Protein AF-A0A822AW33-F1 (afdb_monomer_lite)

Structure (mmCIF, N/CA/C/O backbone):
data_AF-A0A822AW33-F1
#
_entry.id   AF-A0A822AW33-F1
#
loop_
_atom_site.group_PDB
_atom_site.id
_atom_site.type_symbol
_atom_site.label_atom_id
_atom_site.label_alt_id
_atom_site.label_comp_id
_atom_site.label_asym_id
_atom_site.label_entity_id
_atom_site.label_seq_id
_atom_site.pdbx_PDB_ins_code
_atom_site.Cartn_x
_atom_site.Cartn_y
_atom_site.Cartn_z
_atom_site.occupancy
_atom_site.B_iso_or_equiv
_atom_site.auth_seq_id
_atom_site.auth_comp_id
_atom_site.auth_asym_id
_atom_site.auth_atom_id
_atom_site.pdbx_PDB_model_num
ATOM 1 N N . MET A 1 1 ? -4.552 0.083 16.528 1.00 67.88 1 MET A N 1
ATOM 2 C CA . MET A 1 1 ? -4.084 -0.332 17.876 1.00 67.88 1 MET A CA 1
ATOM 3 C C . MET A 1 1 ? -4.658 0.530 18.997 1.00 67.88 1 MET A C 1
ATOM 5 O O . MET A 1 1 ? -5.328 -0.043 19.843 1.00 67.88 1 MET A O 1
ATOM 9 N N . LYS A 1 2 ? -4.502 1.868 18.978 1.00 82.75 2 LYS A N 1
ATOM 10 C CA . LYS A 1 2 ? -5.083 2.762 20.008 1.00 82.75 2 LYS A CA 1
ATOM 11 C C . LYS A 1 2 ? -6.596 2.559 20.223 1.00 82.75 2 LYS A C 1
ATOM 13 O O . LYS A 1 2 ? -7.053 2.539 21.353 1.00 82.75 2 LYS A O 1
ATOM 18 N N . SER A 1 3 ? -7.350 2.295 19.152 1.00 87.69 3 SER A N 1
ATOM 19 C CA . SER A 1 3 ? -8.800 2.041 19.236 1.00 87.69 3 SER A CA 1
ATOM 20 C C . SER A 1 3 ? -9.182 0.750 19.986 1.00 87.69 3 SER A C 1
ATOM 22 O O . SER A 1 3 ? -10.140 0.767 20.746 1.00 87.69 3 SER A O 1
ATOM 24 N N . ILE A 1 4 ? -8.444 -0.357 19.820 1.00 83.50 4 ILE A N 1
ATOM 25 C CA . ILE A 1 4 ? -8.751 -1.626 20.518 1.00 83.50 4 ILE A CA 1
ATOM 26 C C . ILE A 1 4 ? -8.368 -1.529 21.996 1.00 83.50 4 ILE A C 1
ATOM 28 O O . ILE A 1 4 ? -9.095 -2.033 22.842 1.00 83.50 4 ILE A O 1
ATOM 32 N N . GLN A 1 5 ? -7.251 -0.861 22.299 1.00 84.88 5 GLN A N 1
ATOM 33 C CA . GLN A 1 5 ? -6.824 -0.608 23.676 1.00 84.88 5 GLN A CA 1
ATOM 34 C C . GLN A 1 5 ? -7.881 0.202 24.434 1.00 84.88 5 GLN A C 1
ATOM 36 O O . GLN A 1 5 ? -8.350 -0.247 25.470 1.00 84.88 5 GLN A O 1
ATOM 41 N N . LYS A 1 6 ? -8.348 1.306 23.837 1.00 92.25 6 LYS A N 1
ATOM 42 C CA . LYS A 1 6 ? -9.410 2.133 24.412 1.00 92.25 6 LYS A CA 1
ATOM 43 C C . LYS A 1 6 ? -10.701 1.341 24.657 1.00 92.25 6 LYS A C 1
ATOM 45 O O . LYS A 1 6 ? -11.303 1.460 25.710 1.00 92.25 6 LYS A O 1
ATOM 50 N N . LYS A 1 7 ? -11.106 0.482 23.712 1.00 89.62 7 LYS A N 1
ATOM 51 C CA . LYS A 1 7 ? -12.288 -0.384 23.882 1.00 89.62 7 LYS A CA 1
ATOM 52 C C . LYS A 1 7 ? -12.125 -1.418 25.000 1.00 89.62 7 LYS A C 1
ATOM 54 O O . LYS A 1 7 ? -13.119 -1.785 25.613 1.00 89.62 7 LYS A O 1
ATOM 59 N N . LEU A 1 8 ? -10.910 -1.925 25.220 1.00 86.38 8 LEU A N 1
ATOM 60 C CA . LEU A 1 8 ? -10.622 -2.831 26.334 1.00 86.38 8 LEU A CA 1
ATOM 61 C C . LEU A 1 8 ? -10.723 -2.092 27.668 1.00 86.38 8 LEU A C 1
ATOM 63 O O . LEU A 1 8 ? -11.421 -2.578 28.546 1.00 86.38 8 LEU A O 1
ATOM 67 N N . GLU A 1 9 ? -10.112 -0.912 27.772 1.00 92.00 9 GLU A N 1
ATOM 68 C CA . GLU A 1 9 ? -10.181 -0.055 28.966 1.00 92.00 9 GLU A CA 1
ATOM 69 C C . GLU A 1 9 ? -11.639 0.321 29.292 1.00 92.00 9 GLU A C 1
ATOM 71 O O . GLU A 1 9 ? -12.108 0.088 30.401 1.00 92.00 9 GLU A O 1
ATOM 76 N N . GLU A 1 10 ? -12.416 0.768 28.297 1.00 94.38 10 GLU A N 1
ATOM 77 C CA . GLU A 1 10 ? -13.847 1.076 28.463 1.00 94.38 10 GLU A CA 1
ATOM 78 C C . GLU A 1 10 ? -14.677 -0.144 28.912 1.00 94.38 10 GLU A C 1
ATOM 80 O O . GLU A 1 10 ? -15.671 -0.001 29.628 1.00 94.38 10 GLU A O 1
ATOM 85 N N . LEU A 1 11 ? -14.318 -1.356 28.473 1.00 88.19 11 LEU A N 1
ATOM 86 C CA . LEU A 1 11 ? -14.995 -2.581 28.904 1.00 88.19 11 LEU A CA 1
ATOM 87 C C . LEU A 1 11 ? -14.585 -3.012 30.310 1.00 88.19 11 LEU A C 1
ATOM 89 O O . LEU A 1 11 ? -15.437 -3.525 31.032 1.00 88.19 11 LEU A O 1
ATOM 93 N N . GLU A 1 12 ? -13.327 -2.804 30.694 1.00 88.56 12 GLU A N 1
ATOM 94 C CA . GLU A 1 12 ? -12.842 -3.044 32.055 1.00 88.56 12 GLU A CA 1
ATOM 95 C C . GLU A 1 12 ? -13.550 -2.126 33.049 1.00 88.56 12 GLU A C 1
ATOM 97 O O . GLU A 1 12 ? -14.161 -2.620 33.990 1.00 88.56 12 GLU A O 1
ATOM 102 N N . GLU A 1 13 ? -13.627 -0.824 32.767 1.00 94.81 13 GLU A N 1
ATOM 103 C CA . GLU A 1 13 ? -14.356 0.123 33.620 1.00 94.81 13 GLU A CA 1
ATOM 104 C C . GLU A 1 13 ? -15.842 -0.245 33.771 1.00 94.81 13 GLU A C 1
ATOM 106 O O . GLU A 1 13 ? -16.417 -0.169 34.863 1.00 94.81 13 GLU A O 1
ATOM 111 N N . ARG A 1 14 ? -16.485 -0.680 32.677 1.00 90.19 14 ARG A N 1
ATOM 112 C CA . ARG A 1 14 ? -17.884 -1.138 32.702 1.00 90.19 14 ARG A CA 1
ATOM 113 C C . ARG A 1 14 ? -18.058 -2.424 33.501 1.00 90.19 14 ARG A C 1
ATOM 115 O O . ARG A 1 14 ? -19.059 -2.548 34.207 1.00 90.19 14 ARG A O 1
ATOM 122 N N . LEU A 1 15 ? -17.130 -3.369 33.370 1.00 86.69 15 LEU A N 1
ATOM 123 C CA . LEU A 1 15 ? -17.139 -4.618 34.124 1.00 86.69 15 LEU A CA 1
ATOM 124 C C . LEU A 1 15 ? -16.988 -4.328 35.619 1.00 86.69 15 LEU A C 1
ATOM 126 O O . LEU A 1 15 ? -17.852 -4.735 36.390 1.00 86.69 15 LEU A O 1
ATOM 130 N N . ASP A 1 16 ? -15.994 -3.528 36.003 1.00 91.12 16 ASP A N 1
ATOM 131 C CA . ASP A 1 16 ? -15.730 -3.154 37.396 1.00 91.12 16 ASP A CA 1
ATOM 132 C C . ASP A 1 16 ? -16.916 -2.400 38.013 1.00 91.12 16 ASP A C 1
ATOM 134 O O . ASP A 1 16 ? -17.309 -2.634 39.158 1.00 91.12 16 ASP A O 1
ATOM 138 N N . SER A 1 17 ? -17.551 -1.506 37.246 1.00 95.25 17 SER A N 1
ATOM 139 C CA . SER A 1 17 ? -18.788 -0.848 37.676 1.00 95.25 17 SER A CA 1
ATOM 140 C C . SER A 1 17 ? -19.907 -1.854 37.949 1.00 95.25 17 SER A C 1
ATOM 142 O O . SER A 1 17 ? -20.613 -1.710 38.943 1.00 95.25 17 SER A O 1
ATOM 144 N N . LYS A 1 18 ? -20.084 -2.867 37.092 1.00 89.50 18 LYS A N 1
ATOM 145 C CA . LYS A 1 18 ? -21.149 -3.867 37.253 1.00 89.50 18 LYS A CA 1
ATOM 146 C C . LYS A 1 18 ? -20.856 -4.866 38.365 1.00 89.50 18 LYS A C 1
ATOM 148 O O . LYS A 1 18 ? -21.791 -5.271 39.049 1.00 89.50 18 LYS A O 1
ATOM 153 N N . GLU A 1 19 ? -19.594 -5.225 38.579 1.00 87.44 19 GLU A N 1
ATOM 154 C CA . GLU A 1 19 ? -19.180 -6.061 39.708 1.00 87.44 19 GLU A CA 1
ATOM 155 C C . GLU A 1 19 ? -19.418 -5.344 41.042 1.00 87.44 19 GLU A C 1
ATOM 157 O O . GLU A 1 19 ? -19.975 -5.946 41.960 1.00 87.44 19 GLU A O 1
ATOM 162 N N . ARG A 1 20 ? -19.121 -4.038 41.129 1.00 92.94 20 ARG A N 1
ATOM 163 C CA . ARG A 1 20 ? -19.474 -3.220 42.303 1.00 92.94 20 ARG A CA 1
ATOM 164 C C . ARG A 1 20 ? -20.984 -3.154 42.539 1.00 92.94 20 ARG A C 1
ATOM 166 O O . ARG A 1 20 ? -21.421 -3.380 43.666 1.00 92.94 20 ARG A O 1
ATOM 173 N N . ASP A 1 21 ? -21.775 -2.911 41.490 1.00 88.81 21 ASP A N 1
ATOM 174 C CA . ASP A 1 21 ? -23.245 -2.912 41.579 1.00 88.81 21 ASP A CA 1
ATOM 175 C C . ASP A 1 21 ? -23.773 -4.265 42.093 1.00 88.81 21 ASP A C 1
ATOM 177 O O . ASP A 1 21 ? -24.658 -4.315 42.948 1.00 88.81 21 ASP A O 1
ATOM 181 N N . TYR A 1 22 ? -23.232 -5.372 41.575 1.00 88.69 22 TYR A N 1
ATOM 182 C CA . TYR A 1 22 ? -23.617 -6.725 41.974 1.00 88.69 22 TYR A CA 1
ATOM 183 C C . TYR A 1 22 ? -23.264 -7.014 43.434 1.00 88.69 22 TYR A C 1
ATOM 185 O O . TYR A 1 22 ? -24.115 -7.505 44.171 1.00 88.69 22 TYR A O 1
ATOM 193 N N . LEU A 1 23 ? -22.049 -6.668 43.872 1.00 88.88 23 LEU A N 1
ATOM 194 C CA . LEU A 1 23 ? -21.619 -6.839 45.262 1.00 88.88 23 LEU A CA 1
ATOM 195 C C . LEU A 1 23 ? -22.484 -6.025 46.227 1.00 88.88 23 LEU A C 1
ATOM 197 O O . LEU A 1 23 ? -22.898 -6.548 47.259 1.00 88.88 23 LEU A O 1
ATOM 201 N N . SER A 1 24 ? -22.815 -4.781 45.870 1.00 93.50 24 SER A N 1
ATOM 202 C CA . SER A 1 24 ? -23.705 -3.941 46.675 1.00 93.50 24 SER A CA 1
ATOM 203 C C . SER A 1 24 ? -25.093 -4.572 46.829 1.00 93.50 24 SER A C 1
ATOM 205 O O . SER A 1 24 ? -25.595 -4.665 47.947 1.00 93.50 24 SER A O 1
ATOM 207 N N . LYS A 1 25 ? -25.688 -5.075 45.736 1.00 87.75 25 LYS A N 1
ATOM 208 C CA . LYS A 1 25 ? -26.997 -5.751 45.790 1.00 87.75 25 LYS A CA 1
ATOM 209 C C . LYS A 1 25 ? -26.962 -7.099 46.500 1.00 87.75 25 LYS A C 1
ATOM 211 O O . LYS A 1 25 ? -27.933 -7.476 47.143 1.00 87.75 25 LYS A O 1
ATOM 216 N N . ARG A 1 26 ? -25.858 -7.834 46.387 1.00 88.38 26 ARG A N 1
ATOM 217 C CA . ARG A 1 26 ? -25.658 -9.079 47.126 1.00 88.38 26 ARG A CA 1
ATOM 218 C C . ARG A 1 26 ? -25.615 -8.824 48.627 1.00 88.38 26 ARG A C 1
ATOM 220 O O . ARG A 1 26 ? -26.275 -9.531 49.374 1.00 88.38 26 ARG A O 1
ATOM 227 N N . LEU A 1 27 ? -24.890 -7.793 49.053 1.00 92.00 27 LEU A N 1
ATOM 228 C CA . LEU A 1 27 ? -24.818 -7.430 50.462 1.00 92.00 27 LEU A CA 1
ATOM 229 C C . LEU A 1 27 ? -26.194 -7.020 51.003 1.00 92.00 27 LEU A C 1
ATOM 231 O O . LEU A 1 27 ? -26.575 -7.451 52.085 1.00 92.00 27 LEU A O 1
ATOM 235 N N . THR A 1 28 ? -26.970 -6.230 50.249 1.00 89.19 28 THR A N 1
ATOM 236 C CA . THR A 1 28 ? -28.335 -5.883 50.677 1.00 89.19 28 THR A CA 1
ATOM 237 C C . THR A 1 28 ? -29.247 -7.106 50.732 1.00 89.19 28 THR A C 1
ATOM 239 O O . THR A 1 28 ? -30.022 -7.219 51.676 1.00 89.19 28 THR A O 1
ATOM 242 N N . TYR A 1 29 ? -29.130 -8.042 49.783 1.00 88.56 29 TYR A N 1
ATOM 243 C CA . TYR A 1 29 ? -29.839 -9.325 49.832 1.00 88.56 29 TYR A CA 1
ATOM 244 C C . TYR A 1 29 ? -29.534 -10.101 51.116 1.00 88.56 29 TYR A C 1
ATOM 246 O O . TYR A 1 29 ? -30.461 -10.497 51.815 1.00 88.56 29 TYR A O 1
ATOM 254 N N . GLU A 1 30 ? -28.248 -10.280 51.433 1.00 88.06 30 GLU A N 1
ATOM 255 C CA . GLU A 1 30 ? -27.785 -11.025 52.611 1.00 88.06 30 GLU A CA 1
ATOM 256 C C . GLU A 1 30 ? -28.299 -10.377 53.910 1.00 88.06 30 GLU A C 1
ATOM 258 O O . GLU A 1 30 ? -28.822 -11.072 54.778 1.00 88.06 30 GLU A O 1
ATOM 263 N N . VAL A 1 31 ? -28.268 -9.040 54.008 1.00 91.88 31 VAL A N 1
ATOM 264 C CA . VAL A 1 31 ? -28.826 -8.308 55.161 1.00 91.88 31 VAL A CA 1
ATOM 265 C C . VAL A 1 31 ? -30.340 -8.508 55.289 1.00 91.88 31 VAL A C 1
ATOM 267 O O . VAL A 1 31 ? -30.820 -8.762 56.393 1.00 91.88 31 VAL A O 1
ATOM 270 N N . TYR A 1 32 ? -31.096 -8.412 54.189 1.00 83.94 32 TYR A N 1
ATOM 271 C CA . TYR A 1 32 ? -32.548 -8.625 54.217 1.00 83.94 32 TYR A CA 1
ATOM 272 C C . TYR A 1 32 ? -32.919 -10.068 54.563 1.00 83.94 32 TYR A C 1
ATOM 274 O O . TYR A 1 32 ? -33.882 -10.300 55.293 1.00 83.94 32 TYR A O 1
ATOM 282 N N . GLU A 1 33 ? -32.161 -11.042 54.062 1.00 85.81 33 GLU A N 1
ATOM 283 C CA . GLU A 1 33 ? -32.372 -12.453 54.373 1.00 85.81 33 GLU A CA 1
ATOM 284 C C . GLU A 1 33 ? -32.106 -12.741 55.859 1.00 85.81 33 GLU A C 1
ATOM 286 O O . GLU A 1 33 ? -32.912 -13.408 56.511 1.00 85.81 33 GLU A O 1
ATOM 291 N N . ASP A 1 34 ? -31.025 -12.195 56.419 1.00 90.31 34 ASP A N 1
ATOM 292 C CA . ASP A 1 34 ? -30.698 -12.341 57.838 1.00 90.31 34 ASP A CA 1
ATOM 293 C C . ASP A 1 34 ? -31.714 -11.642 58.749 1.00 90.31 34 ASP A C 1
ATOM 295 O O . ASP A 1 34 ? -32.099 -12.200 59.779 1.00 90.31 34 ASP A O 1
ATOM 299 N N . GLN A 1 35 ? -32.184 -10.445 58.377 1.00 86.25 35 GLN A N 1
ATOM 300 C CA . GLN A 1 35 ? -33.259 -9.750 59.094 1.00 86.25 35 GLN A CA 1
ATOM 301 C C . GLN A 1 35 ? -34.547 -10.575 59.089 1.00 86.25 35 GLN A C 1
ATOM 303 O O . GLN A 1 35 ? -35.132 -10.791 60.147 1.00 86.25 35 GLN A O 1
ATOM 308 N N . LEU A 1 36 ? -34.944 -11.110 57.930 1.00 81.88 36 LEU A N 1
ATOM 309 C CA . LEU A 1 36 ? -36.122 -11.965 57.818 1.00 81.88 36 LEU A CA 1
ATOM 310 C C . LEU A 1 36 ? -35.990 -13.234 58.673 1.00 81.88 36 LEU A C 1
ATOM 312 O O . LEU A 1 36 ? -36.943 -13.611 59.349 1.00 81.88 36 LEU A O 1
ATOM 316 N N . LYS A 1 37 ? -34.817 -13.881 58.681 1.00 89.19 37 LYS A N 1
ATOM 317 C CA . LYS A 1 37 ? -34.557 -15.067 59.515 1.00 89.19 37 LYS A CA 1
ATOM 318 C C . LYS A 1 37 ? -34.634 -14.756 61.008 1.00 89.19 37 LYS A C 1
ATOM 320 O O . LYS A 1 37 ? -35.245 -15.525 61.744 1.00 89.19 37 LYS A O 1
ATOM 325 N N . LYS A 1 38 ? -34.036 -13.644 61.457 1.00 89.12 38 LYS A N 1
ATOM 326 C CA . LYS A 1 38 ? -34.132 -13.191 62.857 1.00 89.12 38 LYS A CA 1
ATOM 327 C C . LYS A 1 38 ? -35.580 -12.937 63.244 1.00 89.12 38 LYS A C 1
ATOM 329 O O . LYS A 1 38 ? -36.026 -13.433 64.270 1.00 89.12 38 LYS A O 1
ATOM 334 N N . MET A 1 39 ? -36.312 -12.259 62.366 1.00 80.56 39 MET A N 1
ATOM 335 C CA . MET A 1 39 ? -37.718 -11.977 62.574 1.00 80.56 39 MET A CA 1
ATOM 336 C C . MET A 1 39 ? -38.561 -13.261 62.694 1.00 80.56 39 MET A C 1
ATOM 338 O O . MET A 1 39 ? -39.345 -13.421 63.623 1.00 80.56 39 MET A O 1
ATOM 342 N N . LEU A 1 40 ? -38.380 -14.219 61.784 1.00 82.75 40 LEU A N 1
ATOM 343 C CA . LEU A 1 40 ? -39.099 -15.495 61.851 1.00 82.75 40 LEU A CA 1
ATOM 344 C C . LEU A 1 40 ? -38.812 -16.255 63.155 1.00 82.75 40 LEU A C 1
ATOM 346 O O . LEU A 1 40 ? -39.731 -16.821 63.738 1.00 82.75 40 LEU A O 1
ATOM 350 N N . LYS A 1 41 ? -37.567 -16.207 63.639 1.00 88.19 41 LYS A N 1
ATOM 351 C CA . LYS A 1 41 ? -37.168 -16.840 64.899 1.00 88.19 41 LYS A CA 1
ATOM 352 C C . LYS A 1 41 ? -37.783 -16.160 66.130 1.00 88.19 41 LYS A C 1
ATOM 354 O O . LYS A 1 41 ? -38.268 -16.844 67.021 1.00 88.19 41 LYS A O 1
ATOM 359 N N . GLU A 1 42 ? -37.825 -14.827 66.160 1.00 84.56 42 GLU A N 1
ATOM 360 C CA . GLU A 1 42 ? -38.461 -14.069 67.250 1.00 84.56 42 GLU A CA 1
ATOM 361 C C . GLU A 1 42 ? -39.960 -14.385 67.388 1.00 84.56 42 GLU A C 1
ATOM 363 O O . GLU A 1 42 ? -40.485 -14.399 68.499 1.00 84.56 42 GLU A O 1
ATOM 368 N N . VAL A 1 43 ? -40.645 -14.680 66.278 1.00 80.38 43 VAL A N 1
ATOM 369 C CA . VAL A 1 43 ? -42.055 -15.108 66.292 1.00 80.38 43 VAL A CA 1
ATOM 370 C C . VAL A 1 43 ? -42.218 -16.517 66.857 1.00 80.38 43 VAL A C 1
ATOM 372 O O . VAL A 1 43 ? -43.160 -16.753 67.612 1.00 80.38 43 VAL A O 1
ATOM 375 N N . GLU A 1 44 ? -41.318 -17.443 66.520 1.00 82.12 44 GLU A N 1
ATOM 376 C CA . GLU A 1 44 ? -41.316 -18.790 67.108 1.00 82.12 44 GLU A CA 1
ATOM 377 C C . GLU A 1 44 ? -41.104 -18.733 68.629 1.00 82.12 44 GLU A C 1
ATOM 379 O O . GLU A 1 44 ? -41.794 -19.438 69.364 1.00 82.12 44 GLU A O 1
ATOM 384 N N . ASP A 1 45 ? -40.227 -17.839 69.100 1.00 80.56 45 ASP A N 1
ATOM 385 C CA . ASP A 1 45 ? -39.889 -17.685 70.520 1.00 80.56 45 ASP A CA 1
ATOM 386 C C . ASP A 1 45 ? -40.979 -16.947 71.343 1.00 80.56 45 ASP A C 1
ATOM 388 O O . ASP A 1 45 ? -41.050 -17.113 72.561 1.00 80.56 45 ASP A O 1
ATOM 392 N N . GLN A 1 46 ? -41.840 -16.127 70.719 1.00 73.00 46 GLN A N 1
ATOM 393 C CA . GLN A 1 46 ? -42.860 -15.302 71.406 1.00 73.00 46 GLN A CA 1
ATOM 394 C C . GLN A 1 46 ? -44.273 -15.911 71.458 1.00 73.00 46 GLN A C 1
ATOM 396 O O . GLN A 1 46 ? -45.189 -15.288 72.003 1.00 73.00 46 GLN A O 1
ATOM 401 N N . ASN A 1 47 ? -44.464 -17.120 70.927 1.00 59.12 47 ASN A N 1
ATOM 402 C CA . ASN A 1 47 ? -45.781 -17.739 70.730 1.00 59.12 47 ASN A CA 1
ATOM 403 C C . ASN A 1 47 ? -46.556 -18.079 72.031 1.00 59.12 47 ASN A C 1
ATOM 405 O O . ASN A 1 47 ? -47.716 -18.477 71.958 1.00 59.12 47 ASN A O 1
ATOM 409 N N . ASP A 1 48 ? -45.957 -17.875 73.212 1.00 62.50 48 ASP A N 1
ATOM 410 C CA . ASP A 1 48 ? -46.560 -18.160 74.527 1.00 62.50 48 ASP A CA 1
ATOM 411 C C . ASP A 1 48 ? -47.221 -16.939 75.215 1.00 62.50 48 ASP A C 1
ATOM 413 O O . ASP A 1 48 ? -47.823 -17.081 76.282 1.00 62.50 48 ASP A O 1
ATOM 417 N N . SER A 1 49 ? -47.149 -15.728 74.639 1.00 60.91 49 SER A N 1
ATOM 418 C CA . SER A 1 49 ? -47.689 -14.499 75.257 1.00 60.91 49 SER A CA 1
ATOM 419 C C . SER A 1 49 ? -48.951 -13.976 74.553 1.00 60.91 49 SER A C 1
ATOM 421 O O . SER A 1 49 ? -48.906 -13.521 73.411 1.00 60.91 49 SER A O 1
ATOM 423 N N . ILE A 1 50 ? -50.088 -14.001 75.261 1.00 58.16 50 ILE A N 1
ATOM 424 C CA . ILE A 1 50 ? -51.442 -13.699 74.747 1.00 58.16 50 ILE A CA 1
ATOM 425 C C . ILE A 1 50 ? -51.654 -12.203 74.401 1.00 58.16 50 ILE A C 1
ATOM 427 O O . ILE A 1 50 ? -52.568 -11.873 73.648 1.00 58.16 50 ILE A O 1
ATOM 431 N N . ASP A 1 51 ? -50.796 -11.289 74.869 1.00 60.06 51 ASP A N 1
ATOM 432 C CA . ASP A 1 51 ? -51.084 -9.840 74.861 1.00 60.06 51 ASP A CA 1
ATOM 433 C C . ASP A 1 51 ? -50.494 -9.039 73.673 1.00 60.06 51 ASP A C 1
ATOM 435 O O . ASP A 1 51 ? -50.570 -7.812 73.635 1.00 60.06 51 ASP A O 1
ATOM 439 N N . ASN A 1 52 ? -49.922 -9.702 72.659 1.00 61.38 52 ASN A N 1
ATOM 440 C CA . ASN A 1 52 ? -49.104 -9.043 71.620 1.00 61.38 52 ASN A CA 1
ATOM 441 C C . ASN A 1 52 ? -49.755 -8.883 70.228 1.00 61.38 52 ASN A C 1
ATOM 443 O O . ASN A 1 52 ? -49.065 -8.708 69.220 1.00 61.38 52 ASN A O 1
ATOM 447 N N . HIS A 1 53 ? -51.085 -8.885 70.138 1.00 68.12 53 HIS A N 1
ATOM 448 C CA . HIS A 1 53 ? -51.801 -8.983 68.856 1.00 68.12 53 HIS A CA 1
ATOM 449 C C . HIS A 1 53 ? -51.506 -7.846 67.845 1.00 68.12 53 HIS A C 1
ATOM 451 O O . HIS A 1 53 ? -51.410 -8.102 66.644 1.00 68.12 53 HIS A O 1
ATOM 457 N N . LEU A 1 54 ? -51.310 -6.605 68.316 1.00 69.38 54 LEU A N 1
ATOM 458 C CA . LEU A 1 54 ? -50.969 -5.439 67.477 1.00 69.38 54 LEU A CA 1
ATOM 459 C C . LEU A 1 54 ? -49.518 -5.460 66.968 1.00 69.38 54 LEU A C 1
ATOM 461 O O . LEU A 1 54 ? -49.236 -4.963 65.876 1.00 69.38 54 LEU A O 1
ATOM 465 N N . SER A 1 55 ? -48.595 -6.029 67.749 1.00 74.62 55 SER A N 1
ATOM 466 C CA . SER A 1 55 ? -47.188 -6.168 67.352 1.00 74.62 55 SER A CA 1
ATOM 467 C C . SER A 1 55 ? -47.045 -7.239 66.267 1.00 74.62 55 SER A C 1
ATOM 469 O O . SER A 1 55 ? -46.377 -7.026 65.255 1.00 74.62 55 SER A O 1
ATOM 471 N N . ILE A 1 56 ? -47.787 -8.341 66.417 1.00 77.06 56 ILE A N 1
ATOM 472 C CA . ILE A 1 56 ? -47.836 -9.449 65.457 1.00 77.06 56 ILE A CA 1
ATOM 473 C C . ILE A 1 56 ? -48.346 -8.982 64.087 1.00 77.06 56 ILE A C 1
ATOM 475 O O . ILE A 1 56 ? -47.801 -9.380 63.060 1.00 77.06 56 ILE A O 1
ATOM 479 N N . GLU A 1 57 ? -49.361 -8.115 64.034 1.00 80.94 57 GLU A N 1
ATOM 480 C CA . GLU A 1 57 ? -49.925 -7.663 62.756 1.00 80.94 57 GLU A CA 1
ATOM 481 C C . GLU A 1 57 ? -48.948 -6.784 61.955 1.00 80.94 57 GLU A C 1
ATOM 483 O O . GLU A 1 57 ? -48.782 -6.985 60.747 1.00 80.94 57 GLU A O 1
ATOM 488 N N . ARG A 1 58 ? -48.235 -5.860 62.620 1.00 81.69 58 ARG A N 1
ATOM 489 C CA . ARG A 1 58 ? -47.164 -5.067 61.984 1.00 81.69 58 ARG A CA 1
ATOM 490 C C . ARG A 1 58 ? -46.045 -5.964 61.471 1.00 81.69 58 ARG A C 1
ATOM 492 O O . ARG A 1 58 ? -45.610 -5.828 60.330 1.00 81.69 58 ARG A O 1
ATOM 499 N N . PHE A 1 59 ? -45.658 -6.944 62.275 1.00 78.44 59 PHE A N 1
ATOM 500 C CA . PHE A 1 59 ? -44.630 -7.905 61.914 1.00 78.44 59 PHE A CA 1
ATOM 501 C C . PHE A 1 59 ? -45.001 -8.738 60.683 1.00 78.44 59 PHE A C 1
ATOM 503 O O . PHE A 1 59 ? -44.208 -8.914 59.759 1.00 78.44 59 PHE A O 1
ATOM 510 N N . GLN A 1 60 ? -46.250 -9.203 60.614 1.00 84.50 60 GLN A N 1
ATOM 511 C CA . GLN A 1 60 ? -46.761 -9.919 59.448 1.00 84.50 60 GLN A CA 1
ATOM 512 C C . GLN A 1 60 ? -46.742 -9.054 58.183 1.00 84.50 60 GLN A C 1
ATOM 514 O O . GLN A 1 60 ? -46.539 -9.585 57.087 1.00 84.50 60 GLN A O 1
ATOM 519 N N . GLN A 1 61 ? -46.950 -7.739 58.300 1.00 89.94 61 GLN A N 1
ATOM 520 C CA . GLN A 1 61 ? -46.835 -6.818 57.167 1.00 89.94 61 GLN A CA 1
ATOM 521 C C . GLN A 1 61 ? -45.382 -6.678 56.697 1.00 89.94 61 GLN A C 1
ATOM 523 O O . GLN A 1 61 ? -45.139 -6.778 55.494 1.00 89.94 61 GLN A O 1
ATOM 528 N N . GLU A 1 62 ? -44.422 -6.545 57.615 1.00 83.81 62 GLU A N 1
ATOM 529 C CA . GLU A 1 62 ? -42.990 -6.472 57.290 1.00 83.81 62 GLU A CA 1
ATOM 530 C C . GLU A 1 62 ? -42.484 -7.774 56.649 1.00 83.81 62 GLU A C 1
ATOM 532 O O . GLU A 1 62 ? -41.870 -7.746 55.582 1.00 83.81 62 GLU A O 1
ATOM 537 N N . VAL A 1 63 ? -42.850 -8.941 57.195 1.00 85.81 63 VAL A N 1
ATOM 538 C CA . VAL A 1 63 ? -42.556 -10.256 56.587 1.00 85.81 63 VAL A CA 1
ATOM 539 C C . VAL A 1 63 ? -43.161 -10.368 55.181 1.00 85.81 63 VAL A C 1
ATOM 541 O O . VAL A 1 63 ? -42.511 -10.840 54.241 1.00 85.81 63 VAL A O 1
ATOM 544 N N . LYS A 1 64 ? -44.406 -9.907 54.989 1.00 90.75 64 LYS A N 1
ATOM 545 C CA . LYS A 1 64 ? -45.052 -9.869 53.663 1.00 90.75 64 LYS A CA 1
ATOM 546 C C . LYS A 1 64 ? -44.351 -8.910 52.701 1.00 90.75 64 LYS A C 1
ATOM 548 O O . LYS A 1 64 ? -44.359 -9.162 51.496 1.00 90.75 64 LYS A O 1
ATOM 553 N N . GLN A 1 65 ? -43.765 -7.824 53.193 1.00 91.94 65 GLN A N 1
ATOM 554 C CA . GLN A 1 65 ? -42.983 -6.912 52.369 1.00 91.94 65 GLN A CA 1
ATOM 555 C C . GLN A 1 65 ? -41.651 -7.552 51.960 1.00 91.94 65 GLN A C 1
ATOM 557 O O . GLN A 1 65 ? -41.380 -7.658 50.762 1.00 91.94 65 GLN A O 1
ATOM 562 N N . PHE A 1 66 ? -40.877 -8.083 52.910 1.00 84.12 66 PHE A N 1
ATOM 563 C CA . PHE A 1 66 ? -39.598 -8.741 52.623 1.00 84.12 66 PHE A CA 1
ATOM 564 C C . PHE A 1 66 ? -39.748 -9.952 51.705 1.00 84.12 66 PHE A C 1
ATOM 566 O O . PHE A 1 66 ? -38.988 -10.103 50.748 1.00 84.12 66 PHE A O 1
ATOM 573 N N . SER A 1 67 ? -40.778 -10.775 51.915 1.00 85.00 67 SER A N 1
ATOM 574 C CA . SER A 1 67 ? -41.068 -11.915 51.034 1.00 85.00 67 SER A CA 1
ATOM 575 C C . SER A 1 67 ? -41.418 -11.504 49.597 1.00 85.00 67 SER A C 1
ATOM 577 O O . SER A 1 67 ? -41.195 -12.285 48.673 1.00 85.00 67 SER A O 1
ATOM 579 N N . LYS A 1 68 ? -41.906 -10.275 49.370 1.00 92.69 68 LYS A N 1
ATOM 580 C CA . LYS A 1 68 ? -42.128 -9.716 48.023 1.00 92.69 68 LYS A CA 1
ATOM 581 C C . LYS A 1 68 ? -40.879 -9.063 47.429 1.00 92.69 68 LYS A C 1
ATOM 583 O O . LYS A 1 68 ? -40.738 -9.040 46.205 1.00 92.69 68 LYS A O 1
ATOM 588 N N . GLU A 1 69 ? -40.003 -8.496 48.254 1.00 90.56 69 GLU A N 1
ATOM 589 C CA . GLU A 1 69 ? -38.796 -7.790 47.807 1.00 90.56 69 GLU A CA 1
ATOM 590 C C . GLU A 1 69 ? -37.627 -8.739 47.509 1.00 90.56 69 GLU A C 1
ATOM 592 O O . GLU A 1 69 ? -36.961 -8.565 46.485 1.00 90.56 69 GLU A O 1
ATOM 597 N N . LEU A 1 70 ? -37.431 -9.790 48.313 1.00 88.19 70 LEU A N 1
ATOM 598 C CA . LEU A 1 70 ? -36.346 -10.766 48.136 1.00 88.19 70 LEU A CA 1
ATOM 599 C C . LEU A 1 70 ? -36.332 -11.422 46.742 1.00 88.19 70 LEU A C 1
ATOM 601 O O . LEU A 1 70 ? -35.275 -11.416 46.105 1.00 88.19 70 LEU A O 1
ATOM 605 N N . PRO A 1 71 ? -37.459 -11.923 46.188 1.00 93.31 71 PRO A N 1
ATOM 606 C CA . PRO A 1 71 ? -37.469 -12.493 44.843 1.00 93.31 71 PRO A CA 1
ATOM 607 C C . PRO A 1 71 ? -37.089 -11.469 43.773 1.00 93.31 71 PRO A C 1
ATOM 609 O O . PRO A 1 71 ? -36.333 -11.792 42.861 1.00 93.31 71 PRO A O 1
ATOM 612 N N . LYS A 1 72 ? -37.556 -10.217 43.902 1.00 93.00 72 LYS A N 1
ATOM 613 C CA . LYS A 1 72 ? -37.209 -9.140 42.961 1.00 93.00 72 LYS A CA 1
ATOM 614 C C . LYS A 1 72 ? -35.716 -8.852 42.998 1.00 93.00 72 LYS A C 1
ATOM 616 O O . LYS A 1 72 ? -35.099 -8.692 41.945 1.00 93.00 72 LYS A O 1
ATOM 621 N N . LEU A 1 73 ? -35.138 -8.784 44.195 1.00 88.69 73 LEU A N 1
ATOM 622 C CA . LEU A 1 73 ? -33.720 -8.508 44.372 1.00 88.69 73 LEU A CA 1
ATOM 623 C C . LEU A 1 73 ? -32.862 -9.665 43.840 1.00 88.69 73 LEU A C 1
ATOM 625 O O . LEU A 1 73 ? -31.894 -9.418 43.124 1.00 88.69 73 LEU A O 1
ATOM 629 N N . LYS A 1 74 ? -33.292 -10.914 44.062 1.00 91.19 74 LYS A N 1
ATOM 630 C CA . LYS A 1 74 ? -32.688 -12.110 43.464 1.00 91.19 74 LYS A CA 1
ATOM 631 C C . LYS A 1 74 ? -32.720 -12.065 41.935 1.00 91.19 74 LYS A C 1
ATOM 633 O O . LYS A 1 74 ? -31.675 -12.177 41.308 1.00 91.19 74 LYS A O 1
ATOM 638 N N . THR A 1 75 ? -33.872 -11.774 41.323 1.00 95.19 75 THR A N 1
ATOM 639 C CA . THR A 1 75 ? -33.969 -11.620 39.858 1.00 95.19 75 THR A CA 1
ATOM 640 C C . THR A 1 75 ? -33.048 -10.511 39.338 1.00 95.19 75 THR A C 1
ATOM 642 O O . THR A 1 75 ? -32.440 -10.647 38.276 1.00 95.19 75 THR A O 1
ATOM 645 N N . GLN A 1 76 ? -32.905 -9.406 40.079 1.00 92.62 76 GLN A N 1
ATOM 646 C CA . GLN A 1 76 ? -31.964 -8.344 39.717 1.00 92.62 76 GLN A CA 1
ATOM 647 C C . GLN A 1 76 ? -30.500 -8.784 39.834 1.00 92.62 76 GLN A C 1
ATOM 649 O O . GLN A 1 76 ? -29.690 -8.375 39.001 1.00 92.62 76 GLN A O 1
ATOM 654 N N . MET A 1 77 ? -30.154 -9.580 40.848 1.00 90.94 77 MET A N 1
ATOM 655 C CA . MET A 1 77 ? -28.820 -10.157 41.000 1.00 90.94 77 MET A CA 1
ATOM 656 C C . MET A 1 77 ? -28.506 -11.133 39.871 1.00 90.94 77 MET A C 1
ATOM 658 O O . MET A 1 77 ? -27.457 -10.988 39.253 1.00 90.94 77 MET A O 1
ATOM 662 N N . ASP A 1 78 ? -29.427 -12.037 39.535 1.00 93.69 78 ASP A N 1
ATOM 663 C CA . ASP A 1 78 ? -29.267 -12.993 38.435 1.00 93.69 78 ASP A CA 1
ATOM 664 C C . ASP A 1 78 ? -29.079 -12.261 37.093 1.00 93.69 78 ASP A C 1
ATOM 666 O O . ASP A 1 78 ? -28.180 -12.574 36.310 1.00 93.69 78 ASP A O 1
ATOM 670 N N . ALA A 1 79 ? -29.856 -11.197 36.854 1.00 94.25 79 ALA A N 1
ATOM 671 C CA . ALA A 1 79 ? -29.708 -10.362 35.662 1.00 94.25 79 ALA A CA 1
ATOM 672 C C . ALA A 1 79 ? -28.362 -9.613 35.615 1.00 94.25 79 ALA A C 1
ATOM 674 O O . ALA A 1 79 ? -27.786 -9.435 34.538 1.00 94.25 79 ALA A O 1
ATOM 675 N N . LEU A 1 80 ? -27.849 -9.145 36.760 1.00 90.00 80 LEU A N 1
ATOM 676 C CA . LEU A 1 80 ? -26.514 -8.544 36.840 1.00 90.00 80 LEU A CA 1
ATOM 677 C C . LEU A 1 80 ? -25.414 -9.587 36.647 1.00 90.00 80 LEU A C 1
ATOM 679 O O . LEU A 1 80 ? -24.447 -9.302 35.945 1.00 90.00 80 LEU A O 1
ATOM 683 N N . HIS A 1 81 ? -25.581 -10.781 37.210 1.00 92.75 81 HIS A N 1
ATOM 684 C CA . HIS A 1 81 ? -24.648 -11.888 37.064 1.00 92.75 81 HIS A CA 1
ATOM 685 C C . HIS A 1 81 ? -24.487 -12.275 35.591 1.00 92.75 81 HIS A C 1
ATOM 687 O O . HIS A 1 81 ? -23.374 -12.222 35.070 1.00 92.75 81 HIS A O 1
ATOM 693 N N . GLY A 1 82 ? -25.596 -12.489 34.873 1.00 95.00 82 GLY A N 1
ATOM 694 C CA . GLY A 1 82 ? -25.553 -12.771 33.434 1.00 95.00 82 GLY A CA 1
ATOM 695 C C . GLY A 1 82 ? -24.905 -11.645 32.613 1.00 95.00 82 GLY A C 1
ATOM 696 O O . GLY A 1 82 ? -24.183 -11.902 31.650 1.00 95.00 82 GLY A O 1
ATOM 697 N N . ARG A 1 83 ? -25.081 -10.374 33.011 1.00 93.81 83 ARG A N 1
ATOM 698 C CA . ARG A 1 83 ? -24.384 -9.239 32.371 1.00 93.81 83 ARG A CA 1
ATOM 699 C C . ARG A 1 83 ? -22.877 -9.246 32.637 1.00 93.81 83 ARG A C 1
ATOM 701 O O . ARG A 1 83 ? -22.116 -8.914 31.731 1.00 93.81 83 ARG A O 1
ATOM 708 N N . ILE A 1 84 ? -22.447 -9.595 33.849 1.00 90.94 84 ILE A N 1
ATOM 709 C CA . ILE A 1 84 ? -21.026 -9.720 34.208 1.00 90.94 84 ILE A CA 1
ATOM 710 C C . ILE A 1 84 ? -20.382 -10.847 33.398 1.00 90.94 84 ILE A C 1
ATOM 712 O O . ILE A 1 84 ? -19.323 -10.636 32.809 1.00 90.94 84 ILE A O 1
ATOM 716 N N . GLU A 1 85 ? -21.025 -12.012 33.314 1.00 96.00 85 GLU A N 1
ATOM 717 C CA . GLU A 1 85 ? -20.533 -13.144 32.520 1.00 96.00 85 GLU A CA 1
ATOM 718 C C . GLU A 1 85 ? -20.398 -12.785 31.037 1.00 96.00 85 GLU A C 1
ATOM 720 O O . GLU A 1 85 ? -19.342 -13.004 30.441 1.00 96.00 85 GLU A O 1
ATOM 725 N N . PHE A 1 86 ? -21.413 -12.129 30.465 1.00 95.50 86 PHE A N 1
ATOM 726 C CA . PHE A 1 86 ? -21.360 -11.634 29.090 1.00 95.50 86 PHE A CA 1
ATOM 727 C C . PHE A 1 86 ? -20.187 -10.667 28.860 1.00 95.50 86 PHE A C 1
ATOM 729 O O . PHE A 1 86 ? -19.453 -10.789 27.877 1.00 95.50 86 PHE A O 1
ATOM 736 N N . LEU A 1 87 ? -19.970 -9.712 29.773 1.00 91.06 87 LEU A N 1
ATOM 737 C CA . LEU A 1 87 ? -18.846 -8.775 29.677 1.00 91.06 87 LEU A CA 1
ATOM 738 C C . LEU A 1 87 ? -17.490 -9.488 29.807 1.00 91.06 87 LEU A C 1
ATOM 740 O O . LEU A 1 87 ? -16.561 -9.150 29.070 1.00 91.06 87 LEU A O 1
ATOM 744 N N . LYS A 1 88 ? -17.376 -10.501 30.678 1.00 93.94 88 LYS A N 1
ATOM 745 C CA . LYS A 1 88 ? -16.166 -11.332 30.819 1.00 93.94 88 LYS A CA 1
ATOM 746 C C . LYS A 1 88 ? -15.861 -12.109 29.544 1.00 93.94 88 LYS A C 1
ATOM 748 O O . LYS A 1 88 ? -14.729 -12.060 29.061 1.00 93.94 88 LYS A O 1
ATOM 753 N N . GLN A 1 89 ? -1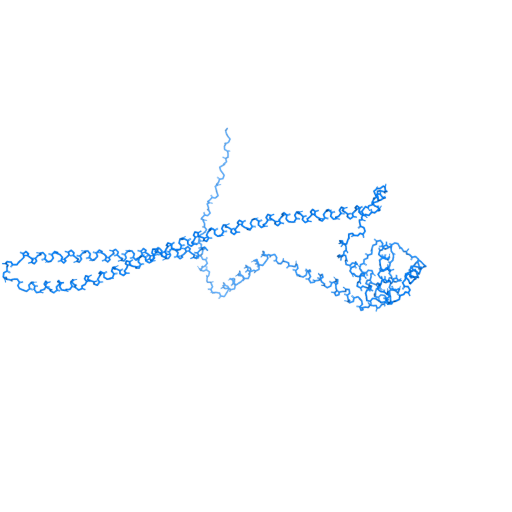6.868 -12.753 28.958 1.00 97.38 89 GLN A N 1
ATOM 754 C CA . GLN A 1 89 ? -16.728 -13.440 27.676 1.00 97.38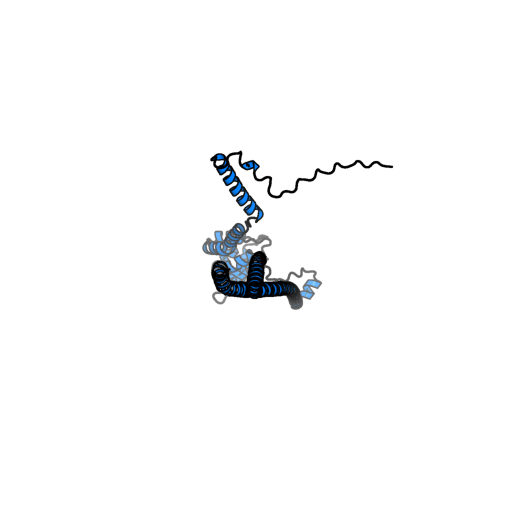 89 GLN A CA 1
ATOM 755 C C . GLN A 1 89 ? -16.276 -12.463 26.585 1.00 97.38 89 GLN A C 1
ATOM 757 O O . GLN A 1 89 ? -15.293 -12.714 25.885 1.00 97.38 89 GLN A O 1
ATOM 762 N N . ARG A 1 90 ? -16.921 -11.293 26.496 1.00 94.25 90 ARG A N 1
ATOM 763 C CA . ARG A 1 90 ? -16.580 -10.280 25.493 1.00 94.25 90 ARG A CA 1
ATOM 764 C C . ARG A 1 90 ? -15.162 -9.728 25.658 1.00 94.25 90 ARG A C 1
ATOM 766 O O . ARG A 1 90 ? -14.481 -9.469 24.664 1.00 94.25 90 ARG A O 1
ATOM 773 N N . LYS A 1 91 ? -14.696 -9.563 26.899 1.00 91.69 91 LYS A N 1
ATOM 774 C CA . LYS A 1 91 ? -13.308 -9.191 27.209 1.00 91.69 91 LYS A CA 1
ATOM 775 C C . LYS A 1 91 ? -12.332 -10.256 26.698 1.00 91.69 91 LYS A C 1
ATOM 777 O O . LYS A 1 91 ? -11.356 -9.912 26.031 1.00 91.69 91 LYS A O 1
ATOM 782 N N . GLN A 1 92 ? -12.616 -11.534 26.946 1.00 96.06 92 GLN A N 1
ATOM 783 C CA . GLN A 1 92 ? -11.771 -12.645 26.500 1.00 96.06 92 GLN A CA 1
ATOM 784 C C . GLN A 1 92 ? -11.691 -12.746 24.966 1.00 96.06 92 GLN A C 1
ATOM 786 O O . GLN A 1 92 ? -10.606 -12.933 24.407 1.00 96.06 92 GLN A O 1
ATOM 791 N N . GLU A 1 93 ? -12.808 -12.539 24.267 1.00 95.19 93 GLU A N 1
ATOM 792 C CA . GLU A 1 93 ? -12.845 -12.445 22.800 1.00 95.19 93 GLU A CA 1
ATOM 793 C C . GLU A 1 93 ? -11.965 -11.301 22.272 1.00 95.19 93 GLU A C 1
ATOM 795 O O . GLU A 1 93 ? -11.217 -11.464 21.312 1.00 95.19 93 GLU A O 1
ATOM 800 N N . LEU A 1 94 ? -11.985 -10.126 22.908 1.00 92.69 94 LEU A N 1
ATOM 801 C CA . LEU A 1 94 ? -11.126 -9.019 22.478 1.00 92.69 94 LEU A CA 1
ATOM 802 C C . LEU A 1 94 ? -9.639 -9.283 22.733 1.00 92.69 94 LEU A C 1
ATOM 804 O O . LEU A 1 94 ? -8.800 -8.868 21.928 1.00 92.69 94 LEU A O 1
ATOM 808 N N . ILE A 1 95 ? -9.298 -9.971 23.824 1.00 93.19 95 ILE A N 1
ATOM 809 C CA . ILE A 1 95 ? -7.916 -10.367 24.127 1.00 93.19 95 ILE A CA 1
ATOM 810 C C . ILE A 1 95 ? -7.398 -11.354 23.072 1.00 93.19 95 ILE A C 1
ATOM 812 O O . ILE A 1 95 ? -6.298 -11.161 22.546 1.00 93.19 95 ILE A O 1
ATOM 816 N N . THR A 1 96 ? -8.193 -12.368 22.722 1.00 96.50 96 THR A N 1
ATOM 817 C CA . THR A 1 96 ? -7.839 -13.364 21.695 1.00 96.50 96 THR A CA 1
ATOM 818 C C . THR A 1 96 ? -7.694 -12.718 20.316 1.00 96.50 96 THR A C 1
ATOM 820 O O . THR A 1 96 ? -6.624 -12.823 19.712 1.00 96.50 96 THR A O 1
ATOM 823 N N . MET A 1 97 ? -8.668 -11.909 19.888 1.00 93.62 97 MET A N 1
ATOM 824 C CA . MET A 1 97 ? -8.597 -11.138 18.636 1.00 93.62 97 MET A CA 1
ATOM 825 C C . MET A 1 97 ? -7.369 -10.218 18.582 1.00 93.62 97 MET A C 1
ATOM 827 O O . MET A 1 97 ? -6.722 -10.062 17.542 1.00 93.62 97 MET A O 1
ATOM 831 N N . ARG A 1 98 ? -6.993 -9.601 19.710 1.00 91.56 98 ARG A N 1
ATOM 832 C CA . ARG A 1 98 ? -5.785 -8.769 19.797 1.00 91.56 98 ARG A CA 1
ATOM 833 C C . ARG A 1 98 ? -4.510 -9.597 19.631 1.00 91.56 98 ARG A C 1
ATOM 835 O O . ARG A 1 98 ? -3.563 -9.119 18.998 1.00 91.56 98 ARG A O 1
ATOM 842 N N . ALA A 1 99 ? -4.456 -10.794 20.209 1.00 95.44 99 ALA A N 1
ATOM 843 C CA . ALA A 1 99 ? -3.322 -11.699 20.061 1.00 95.44 99 ALA A CA 1
ATOM 844 C C . ALA A 1 99 ? -3.179 -12.179 18.608 1.00 95.44 99 ALA A C 1
ATOM 846 O O . ALA A 1 99 ? -2.079 -12.131 18.056 1.00 95.44 99 ALA A O 1
ATOM 847 N N . GLU A 1 100 ? -4.283 -12.552 17.963 1.00 95.75 100 GLU A N 1
ATOM 848 C CA . GLU A 1 100 ? -4.318 -12.939 16.548 1.00 95.75 100 GLU A CA 1
ATOM 849 C C . GLU A 1 100 ? -3.881 -11.801 15.626 1.00 95.75 100 GLU A C 1
ATOM 851 O O . GLU A 1 100 ? -3.018 -11.995 14.772 1.00 95.75 100 GLU A O 1
ATOM 856 N N . TYR A 1 101 ? -4.374 -10.580 15.857 1.00 92.88 101 TYR A N 1
ATOM 857 C CA . TYR A 1 101 ? -3.942 -9.405 15.101 1.00 92.88 101 TYR A CA 1
ATOM 858 C C . TYR A 1 101 ? -2.431 -9.161 15.217 1.00 92.88 101 TYR A C 1
ATOM 860 O O . TYR A 1 101 ? -1.773 -8.853 14.223 1.00 92.88 101 TYR A O 1
ATOM 868 N N . LYS A 1 102 ? -1.850 -9.313 16.417 1.00 95.31 102 LYS A N 1
ATOM 869 C CA . LYS A 1 102 ? -0.394 -9.197 16.609 1.00 95.31 102 LYS A CA 1
ATOM 870 C C . LYS A 1 102 ? 0.365 -10.271 15.823 1.00 95.31 102 LYS A C 1
ATOM 872 O O . LYS A 1 102 ? 1.358 -9.935 15.180 1.00 95.31 102 LYS A O 1
ATOM 877 N N . LYS A 1 103 ? -0.109 -11.523 15.844 1.00 97.25 103 LYS A N 1
ATOM 878 C CA . LYS A 1 103 ? 0.476 -12.627 15.065 1.00 97.25 103 LYS A CA 1
ATOM 879 C C . LYS A 1 103 ? 0.415 -12.344 13.564 1.00 97.25 103 LYS A C 1
ATOM 881 O O . LYS A 1 103 ? 1.436 -12.441 12.891 1.00 97.25 103 LYS A O 1
ATOM 886 N N . LEU A 1 104 ? -0.744 -11.919 13.056 1.00 96.88 104 LEU A N 1
ATOM 887 C CA . LEU A 1 104 ? -0.923 -11.579 11.645 1.00 96.88 104 LEU A CA 1
ATOM 888 C C . LEU A 1 104 ? -0.026 -10.408 11.232 1.00 96.88 104 LEU A C 1
ATOM 890 O O . LEU A 1 104 ? 0.628 -10.468 10.197 1.00 96.88 104 LEU A O 1
ATOM 894 N N . LYS A 1 105 ? 0.069 -9.366 12.066 1.00 95.94 105 LYS A N 1
ATOM 895 C CA . LYS A 1 105 ? 0.957 -8.225 11.815 1.00 95.94 105 LYS A CA 1
ATOM 896 C C . LYS A 1 105 ? 2.423 -8.660 11.702 1.00 95.94 105 LYS A C 1
ATOM 898 O O . LYS A 1 105 ? 3.121 -8.193 10.810 1.00 95.94 105 LYS A O 1
ATOM 903 N N . HIS A 1 106 ? 2.876 -9.547 12.587 1.00 97.25 106 HIS A N 1
ATOM 904 C CA . HIS A 1 106 ? 4.230 -10.097 12.529 1.00 97.25 106 HIS A CA 1
ATOM 905 C C . HIS A 1 106 ? 4.450 -10.945 11.267 1.00 97.25 106 HIS A C 1
ATOM 907 O O . HIS A 1 106 ? 5.463 -10.791 10.595 1.00 97.25 106 HIS A O 1
ATOM 913 N N . ALA A 1 107 ? 3.482 -11.787 10.896 1.00 97.56 107 ALA A N 1
ATOM 914 C CA . ALA A 1 107 ? 3.553 -12.584 9.671 1.00 97.56 107 ALA A CA 1
ATOM 915 C C . ALA A 1 107 ? 3.633 -11.713 8.404 1.00 97.56 107 ALA A C 1
ATOM 917 O O . ALA A 1 107 ? 4.424 -12.004 7.511 1.00 97.56 107 ALA A O 1
ATOM 918 N N . VAL A 1 108 ? 2.868 -10.617 8.343 1.00 97.19 108 VAL A N 1
ATOM 919 C CA . VAL A 1 108 ? 2.933 -9.648 7.234 1.00 97.19 108 VAL A CA 1
ATOM 920 C C . VAL A 1 108 ? 4.307 -8.980 7.158 1.00 97.19 108 VAL A C 1
ATOM 922 O O . VAL A 1 108 ? 4.840 -8.826 6.063 1.00 97.19 108 VAL A O 1
ATOM 925 N N . GLN A 1 109 ? 4.892 -8.616 8.301 1.00 97.12 109 GLN A N 1
ATOM 926 C CA . GLN A 1 109 ? 6.233 -8.032 8.349 1.00 97.12 109 GLN A CA 1
ATOM 927 C C . GLN A 1 109 ? 7.289 -9.005 7.801 1.00 97.12 109 GLN A C 1
ATOM 929 O O . GLN A 1 109 ? 8.055 -8.631 6.916 1.00 97.12 109 GLN A O 1
ATOM 934 N N . LEU A 1 110 ? 7.267 -10.265 8.249 1.00 97.62 110 LEU A N 1
ATOM 935 C CA . LEU A 1 110 ? 8.172 -11.304 7.747 1.00 97.62 110 LEU A CA 1
ATOM 936 C C . LEU A 1 110 ? 8.003 -11.549 6.240 1.00 97.62 110 LEU A C 1
ATOM 938 O O . LEU A 1 110 ? 8.987 -11.686 5.520 1.00 97.62 110 LEU A O 1
ATOM 942 N N . ALA A 1 111 ? 6.763 -11.577 5.745 1.00 97.44 111 ALA A N 1
ATOM 943 C CA . ALA A 1 111 ? 6.493 -11.747 4.318 1.00 97.44 111 ALA A CA 1
ATOM 944 C C . ALA A 1 111 ? 7.016 -10.568 3.477 1.00 97.44 111 ALA A C 1
ATOM 946 O O . ALA A 1 111 ? 7.447 -10.757 2.340 1.00 97.44 111 ALA A O 1
ATOM 947 N N . LEU A 1 112 ? 6.990 -9.350 4.026 1.00 95.94 112 LEU A N 1
ATOM 948 C CA . LEU A 1 112 ? 7.523 -8.163 3.363 1.00 95.94 112 LEU A CA 1
ATOM 949 C C . LEU A 1 112 ? 9.056 -8.198 3.299 1.00 95.94 112 LEU A C 1
ATOM 951 O O . LEU A 1 112 ? 9.626 -7.881 2.258 1.00 95.94 112 LEU A O 1
ATOM 955 N N . GLU A 1 113 ? 9.714 -8.637 4.371 1.00 96.69 113 GLU A N 1
ATOM 956 C CA . GLU A 1 113 ? 11.166 -8.846 4.406 1.00 96.69 113 GLU A CA 1
ATOM 957 C C . GLU A 1 113 ? 11.608 -9.931 3.409 1.00 96.69 113 GLU A C 1
ATOM 959 O O . GLU A 1 113 ? 12.516 -9.696 2.610 1.00 96.69 113 GLU A O 1
ATOM 964 N N . ASP A 1 114 ? 10.911 -11.072 3.369 1.00 97.75 114 ASP A N 1
ATOM 965 C CA . ASP A 1 114 ? 11.153 -12.142 2.387 1.00 97.75 114 ASP A CA 1
ATOM 966 C C . ASP A 1 114 ? 10.961 -11.653 0.942 1.00 97.75 114 ASP A C 1
ATOM 968 O O . ASP A 1 114 ? 11.776 -11.941 0.063 1.00 97.75 114 ASP A O 1
ATOM 972 N N . LYS A 1 115 ? 9.923 -10.844 0.689 1.00 97.19 115 LYS A N 1
ATOM 973 C CA . LYS A 1 115 ? 9.704 -10.229 -0.625 1.00 97.19 115 LYS A CA 1
ATOM 974 C C . LYS A 1 115 ? 10.890 -9.354 -1.040 1.00 97.19 115 LYS A C 1
ATOM 976 O O . LYS A 1 115 ? 11.349 -9.479 -2.172 1.00 97.19 115 LYS A O 1
ATOM 981 N N . ILE A 1 116 ? 11.383 -8.491 -0.148 1.00 93.81 116 ILE A N 1
ATOM 982 C CA . ILE A 1 116 ? 12.526 -7.608 -0.433 1.00 93.81 116 ILE A CA 1
ATOM 983 C C . ILE A 1 116 ? 13.777 -8.434 -0.756 1.00 93.81 116 ILE A C 1
ATOM 985 O O . ILE A 1 116 ? 14.489 -8.126 -1.713 1.00 93.81 116 ILE A O 1
ATOM 989 N N . LEU A 1 117 ? 14.039 -9.504 0.001 1.00 96.69 117 LEU A N 1
ATOM 990 C CA . LEU A 1 117 ? 15.168 -10.399 -0.263 1.00 96.69 117 LEU A CA 1
ATOM 991 C C . LEU A 1 117 ? 15.062 -11.044 -1.651 1.00 96.69 117 LEU A C 1
ATOM 993 O O . LEU A 1 117 ? 16.010 -10.969 -2.434 1.00 96.69 117 LEU A O 1
ATOM 997 N N . LYS A 1 118 ? 13.891 -11.587 -1.996 1.00 97.06 118 LYS A N 1
ATOM 998 C CA . LYS A 1 118 ? 13.642 -12.196 -3.313 1.00 97.06 118 LYS A CA 1
ATOM 999 C C . LYS A 1 118 ? 13.733 -11.193 -4.461 1.00 97.06 118 LYS A C 1
ATOM 1001 O O . LYS A 1 118 ? 14.240 -11.529 -5.528 1.00 97.06 118 LYS A O 1
ATOM 1006 N N . GLU A 1 119 ? 13.277 -9.960 -4.260 1.00 96.12 119 GLU A N 1
ATOM 1007 C CA . GLU A 1 119 ? 13.393 -8.887 -5.251 1.00 96.12 119 GLU A CA 1
ATOM 1008 C C . GLU A 1 119 ? 14.862 -8.505 -5.495 1.00 96.12 119 GLU A C 1
ATOM 1010 O O . GLU A 1 119 ? 15.295 -8.374 -6.642 1.00 96.12 119 GLU A O 1
ATOM 1015 N N . ASN A 1 120 ? 15.668 -8.433 -4.434 1.00 93.69 120 ASN A N 1
ATOM 1016 C CA . ASN A 1 120 ? 17.108 -8.202 -4.542 1.00 93.69 120 ASN A CA 1
ATOM 1017 C C . ASN A 1 120 ? 17.827 -9.343 -5.277 1.00 93.69 120 ASN A C 1
ATOM 1019 O O . ASN A 1 120 ? 18.670 -9.088 -6.144 1.00 93.69 120 ASN A O 1
ATOM 1023 N N . GLU A 1 121 ? 17.481 -10.598 -4.984 1.00 96.81 121 GLU A N 1
ATOM 1024 C CA . GLU A 1 121 ? 18.005 -11.760 -5.710 1.00 96.81 121 GLU A CA 1
ATOM 1025 C C . GLU A 1 121 ? 17.606 -11.736 -7.188 1.00 96.81 121 GLU A C 1
ATOM 1027 O O . GLU A 1 121 ? 18.452 -11.929 -8.066 1.00 96.81 121 GLU A O 1
ATOM 1032 N N . PHE A 1 122 ? 16.343 -11.426 -7.484 1.00 96.88 122 PHE A N 1
ATOM 1033 C CA . PHE A 1 122 ? 15.850 -11.292 -8.850 1.00 96.88 122 PHE A CA 1
ATOM 1034 C C . PHE A 1 122 ? 16.600 -10.200 -9.625 1.00 96.88 122 PHE A C 1
ATOM 1036 O O . PHE A 1 122 ? 17.021 -10.421 -10.767 1.00 96.88 122 PHE A O 1
ATOM 1043 N N . ASN A 1 123 ? 16.832 -9.043 -9.001 1.00 93.31 123 ASN A N 1
ATOM 1044 C CA . ASN A 1 123 ? 17.603 -7.949 -9.588 1.00 93.31 123 ASN A CA 1
ATOM 1045 C C . ASN A 1 123 ? 19.054 -8.366 -9.852 1.00 93.31 123 ASN A C 1
ATOM 1047 O O . ASN A 1 123 ? 19.586 -8.120 -10.938 1.00 93.31 123 ASN A O 1
ATOM 1051 N N . ARG A 1 124 ? 19.680 -9.084 -8.912 1.00 95.19 124 ARG A N 1
ATOM 1052 C CA . ARG A 1 124 ? 21.028 -9.639 -9.088 1.00 95.19 124 ARG A CA 1
ATOM 1053 C C . ARG A 1 124 ? 21.092 -10.600 -10.277 1.00 95.19 124 ARG A C 1
ATOM 1055 O O . ARG A 1 124 ? 21.964 -10.446 -11.132 1.00 95.19 124 ARG A O 1
ATOM 1062 N N . VAL A 1 125 ? 20.163 -11.552 -10.374 1.00 97.12 125 VAL A N 1
ATOM 1063 C CA . VAL A 1 125 ? 20.098 -12.511 -11.493 1.00 97.12 125 VAL A CA 1
ATOM 1064 C C . VAL A 1 125 ? 19.840 -11.795 -12.821 1.00 97.12 125 VAL A C 1
ATOM 1066 O O . VAL A 1 125 ? 20.475 -12.108 -13.831 1.00 97.12 125 VAL A O 1
ATOM 1069 N N . THR A 1 126 ? 18.961 -10.792 -12.829 1.00 94.44 126 THR A N 1
ATOM 1070 C CA . THR A 1 126 ? 18.667 -9.973 -14.013 1.00 94.44 126 THR A CA 1
ATOM 1071 C C . THR A 1 126 ? 19.908 -9.221 -14.492 1.00 94.44 126 THR A C 1
ATOM 1073 O O . THR A 1 126 ? 20.220 -9.257 -15.686 1.00 94.44 126 THR A O 1
ATOM 1076 N N . ASN A 1 127 ? 20.672 -8.631 -13.572 1.00 90.50 127 ASN A N 1
ATOM 1077 C CA . ASN A 1 127 ? 21.937 -7.966 -13.877 1.00 90.50 127 ASN A CA 1
ATOM 1078 C C . ASN A 1 127 ? 22.972 -8.955 -14.431 1.00 90.50 127 ASN A C 1
ATOM 1080 O O . ASN A 1 127 ? 23.556 -8.705 -15.488 1.00 90.50 127 ASN A O 1
ATOM 1084 N N . CYS A 1 128 ? 23.145 -10.123 -13.802 1.00 92.94 128 CYS A N 1
ATOM 1085 C CA . CYS A 1 128 ? 24.023 -11.178 -14.319 1.00 92.94 128 CYS A CA 1
ATOM 1086 C C . CYS A 1 128 ? 23.628 -11.600 -15.743 1.00 92.94 128 CYS A C 1
ATOM 1088 O O . CYS A 1 128 ? 24.482 -11.704 -16.624 1.00 92.94 128 CYS A O 1
ATOM 1090 N N . ARG A 1 129 ? 22.328 -11.774 -16.013 1.00 92.69 129 ARG A N 1
ATOM 1091 C CA . ARG A 1 129 ? 21.813 -12.100 -17.351 1.00 92.69 129 ARG A CA 1
ATOM 1092 C C . ARG A 1 129 ? 22.131 -11.007 -18.373 1.00 92.69 129 ARG A C 1
ATOM 1094 O O . ARG A 1 129 ? 22.469 -11.326 -19.514 1.00 92.69 129 ARG A O 1
ATOM 1101 N N . GLN A 1 130 ? 22.017 -9.732 -18.002 1.00 86.19 130 GLN A N 1
ATOM 1102 C CA . GLN A 1 130 ? 22.389 -8.619 -18.880 1.00 86.19 130 GLN A CA 1
ATOM 1103 C C . GLN A 1 130 ? 23.889 -8.628 -19.194 1.00 86.19 130 GLN A C 1
ATOM 1105 O O . GLN A 1 130 ? 24.258 -8.480 -20.359 1.00 86.19 130 GLN A O 1
ATOM 1110 N N . VAL A 1 131 ? 24.741 -8.872 -18.196 1.00 83.38 131 VAL A N 1
ATOM 1111 C CA . VAL A 1 131 ? 26.195 -8.995 -18.387 1.00 83.38 131 VAL A CA 1
ATOM 1112 C C . VAL A 1 131 ? 26.528 -10.161 -19.319 1.00 83.38 131 VAL A C 1
ATOM 1114 O O . VAL A 1 131 ? 27.251 -9.967 -20.292 1.00 83.38 131 VAL A O 1
ATOM 1117 N N . ILE A 1 132 ? 25.938 -11.343 -19.108 1.00 87.19 132 ILE A N 1
ATOM 1118 C CA . ILE A 1 132 ? 26.134 -12.507 -19.990 1.00 87.19 132 ILE A CA 1
ATOM 1119 C C . ILE A 1 132 ? 25.707 -12.182 -21.425 1.00 87.19 132 ILE A C 1
ATOM 1121 O O . ILE A 1 132 ? 26.424 -12.506 -22.369 1.00 87.19 132 ILE A O 1
ATOM 1125 N N . ARG A 1 133 ? 24.576 -11.488 -21.614 1.00 85.25 133 ARG A N 1
ATOM 1126 C CA . ARG A 1 133 ? 24.142 -11.026 -22.943 1.00 85.25 133 ARG A CA 1
ATOM 1127 C C . ARG A 1 133 ? 25.144 -10.060 -23.573 1.00 85.25 133 ARG A C 1
ATOM 1129 O O . ARG A 1 133 ? 25.396 -10.176 -24.770 1.00 85.25 133 ARG A O 1
ATOM 1136 N N . LYS A 1 134 ? 25.710 -9.126 -22.798 1.00 77.88 134 LYS A N 1
ATOM 1137 C CA . LYS A 1 134 ? 26.762 -8.211 -23.271 1.00 77.88 134 LYS A CA 1
ATOM 1138 C C . LYS A 1 134 ? 28.002 -9.004 -23.712 1.00 77.88 134 LYS A C 1
ATOM 1140 O O . LYS A 1 134 ? 28.458 -8.815 -24.834 1.00 77.88 134 LYS A O 1
ATOM 1145 N N . ILE A 1 135 ? 28.468 -9.960 -22.902 1.00 79.44 135 ILE A N 1
ATOM 1146 C CA . ILE A 1 135 ? 29.612 -10.833 -23.228 1.00 79.44 135 ILE A CA 1
ATOM 1147 C C . ILE A 1 135 ? 29.346 -11.658 -24.493 1.00 79.44 135 ILE A C 1
ATOM 1149 O O . ILE A 1 135 ? 30.178 -11.676 -25.397 1.00 79.44 135 ILE A O 1
ATOM 1153 N N . TYR A 1 136 ? 28.185 -12.313 -24.585 1.00 81.56 136 TYR A N 1
ATOM 1154 C CA . TYR A 1 136 ? 27.824 -13.138 -25.740 1.00 81.56 136 TYR A CA 1
ATOM 1155 C C . TYR A 1 136 ? 27.808 -12.317 -27.034 1.00 81.56 136 TYR A C 1
ATOM 1157 O O . TYR A 1 136 ? 28.371 -12.745 -28.036 1.00 81.56 136 TYR A O 1
ATOM 1165 N N . ARG A 1 137 ? 27.241 -11.102 -26.990 1.00 73.06 137 ARG A N 1
ATOM 1166 C CA . ARG A 1 137 ? 27.237 -10.175 -28.132 1.00 73.06 137 ARG A CA 1
ATOM 1167 C C . ARG A 1 137 ? 28.647 -9.781 -28.567 1.00 73.06 137 ARG A C 1
ATOM 1169 O O . ARG A 1 137 ? 28.917 -9.765 -29.763 1.00 73.06 137 ARG A O 1
ATOM 1176 N N . CYS A 1 138 ? 29.540 -9.492 -27.619 1.00 71.38 138 CYS A N 1
ATOM 1177 C CA . CYS A 1 138 ? 30.940 -9.198 -27.931 1.00 71.38 138 CYS A CA 1
ATOM 1178 C C . CYS A 1 138 ? 31.645 -10.409 -28.554 1.00 71.38 138 CYS A C 1
ATOM 1180 O O . CYS A 1 138 ? 32.419 -10.249 -29.491 1.00 71.38 138 CYS A O 1
ATOM 1182 N N . ARG A 1 139 ? 31.356 -11.624 -28.072 1.00 74.06 139 ARG A N 1
ATOM 1183 C CA . ARG A 1 139 ? 31.953 -12.861 -28.593 1.00 74.06 139 ARG A CA 1
ATOM 1184 C C . ARG A 1 139 ? 31.457 -13.221 -29.996 1.00 74.06 139 ARG A C 1
ATOM 1186 O O . ARG A 1 139 ? 32.215 -13.805 -30.755 1.00 74.06 139 ARG A O 1
ATOM 1193 N N . SER A 1 140 ? 30.215 -12.876 -30.342 1.00 66.31 140 SER A N 1
ATOM 1194 C CA . SER A 1 140 ? 29.615 -13.178 -31.652 1.00 66.31 140 SER A CA 1
ATOM 1195 C C . SER A 1 140 ? 30.056 -12.258 -32.795 1.00 66.31 140 SER A C 1
ATOM 1197 O O . SER A 1 140 ? 29.628 -12.459 -33.925 1.00 66.31 140 SER A O 1
ATOM 1199 N N . THR A 1 141 ? 30.854 -11.222 -32.530 1.00 66.81 141 THR A N 1
ATOM 1200 C CA . THR A 1 141 ? 31.401 -10.379 -33.599 1.00 66.81 141 THR A CA 1
ATOM 1201 C C . THR A 1 141 ? 32.771 -10.900 -34.022 1.00 66.81 141 THR A C 1
ATOM 1203 O O . THR A 1 141 ? 33.719 -10.779 -33.247 1.00 66.81 141 THR A O 1
ATOM 1206 N N . ASP A 1 142 ? 32.889 -11.388 -35.261 1.00 71.50 142 ASP A N 1
ATOM 1207 C CA . ASP A 1 142 ? 34.153 -11.850 -35.882 1.00 71.50 142 ASP A CA 1
ATOM 1208 C C . ASP A 1 142 ? 35.256 -10.774 -35.897 1.00 71.50 142 ASP A C 1
ATOM 1210 O O . ASP A 1 142 ? 36.441 -11.056 -36.032 1.00 71.50 142 ASP A O 1
ATOM 1214 N N . ASP A 1 143 ? 34.856 -9.524 -35.684 1.00 66.81 143 ASP A N 1
ATOM 1215 C CA . ASP A 1 143 ? 35.680 -8.319 -35.623 1.00 66.81 143 ASP A CA 1
ATOM 1216 C C . ASP A 1 143 ? 36.415 -8.138 -34.272 1.00 66.81 143 ASP A C 1
ATOM 1218 O O . ASP A 1 143 ? 37.235 -7.230 -34.1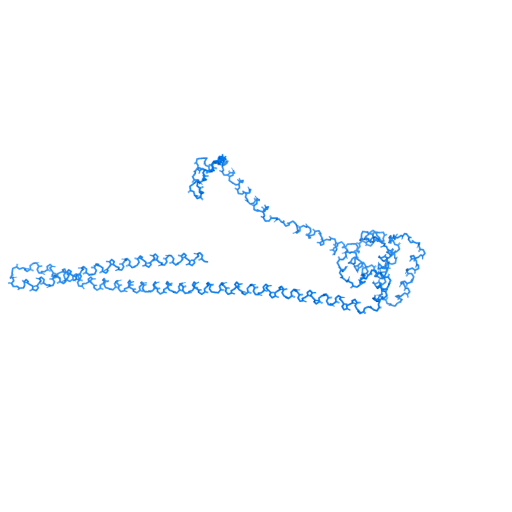12 1.00 66.81 143 ASP A O 1
ATOM 1222 N N . LEU A 1 144 ? 36.079 -8.939 -33.248 1.00 69.31 144 LEU A N 1
ATOM 1223 C CA . LEU A 1 144 ? 36.614 -8.787 -31.889 1.00 69.31 144 LEU A CA 1
ATOM 1224 C C . LEU A 1 144 ? 38.120 -9.098 -31.794 1.00 69.31 144 LEU A C 1
ATOM 1226 O O . LEU A 1 144 ? 38.836 -8.271 -31.224 1.00 69.31 144 LEU A O 1
ATOM 1230 N N . PRO A 1 145 ? 38.641 -10.211 -32.356 1.00 70.50 145 PRO A N 1
ATOM 1231 C CA . PRO A 1 145 ? 40.075 -10.496 -32.328 1.00 70.50 145 PRO A CA 1
ATOM 1232 C C . PRO A 1 145 ? 40.878 -9.399 -33.028 1.00 70.50 145 PRO A C 1
ATOM 1234 O O . PRO A 1 145 ? 41.914 -8.982 -32.524 1.00 70.50 145 PRO A O 1
ATOM 1237 N N . GLN A 1 146 ? 40.355 -8.867 -34.137 1.00 68.75 146 GLN A N 1
ATOM 1238 C CA . GLN A 1 146 ? 40.978 -7.788 -34.900 1.00 68.75 146 GLN A CA 1
ATOM 1239 C C . GLN A 1 146 ? 41.026 -6.482 -34.092 1.00 68.75 146 GLN A C 1
ATOM 1241 O O . GLN A 1 146 ? 42.066 -5.831 -34.019 1.00 68.75 146 GLN A O 1
ATOM 1246 N N . LYS A 1 147 ? 39.937 -6.123 -33.400 1.00 73.12 147 LYS A N 1
ATOM 1247 C CA . LYS A 1 147 ? 39.909 -4.936 -32.525 1.00 73.12 147 LYS A CA 1
ATOM 1248 C C . LYS A 1 147 ? 40.843 -5.057 -31.329 1.00 73.12 147 LYS A C 1
ATOM 1250 O O . LYS A 1 147 ? 41.490 -4.073 -30.988 1.00 73.12 147 LYS A O 1
ATOM 1255 N N . ILE A 1 148 ? 40.937 -6.242 -30.724 1.00 71.06 148 ILE A N 1
ATOM 1256 C CA . ILE A 1 148 ? 41.888 -6.507 -29.636 1.00 71.06 148 ILE A CA 1
ATOM 1257 C C . ILE A 1 148 ? 43.325 -6.411 -30.160 1.00 71.06 148 ILE A C 1
ATOM 1259 O O . ILE A 1 148 ? 44.140 -5.716 -29.561 1.00 71.06 148 ILE A O 1
ATOM 1263 N N . PHE A 1 149 ? 43.618 -7.049 -31.296 1.00 71.25 149 PHE A N 1
ATOM 1264 C CA . PHE A 1 149 ? 44.950 -7.069 -31.901 1.00 71.25 149 PHE A CA 1
ATOM 1265 C C . PHE A 1 149 ? 45.460 -5.665 -32.255 1.00 71.25 149 PHE A C 1
ATOM 1267 O O . PHE A 1 149 ? 46.618 -5.349 -32.001 1.00 71.25 149 PHE A O 1
ATOM 1274 N N . TYR A 1 150 ? 44.589 -4.796 -32.775 1.00 74.31 150 TYR A N 1
ATOM 1275 C CA . TYR A 1 150 ? 44.935 -3.414 -33.128 1.00 74.31 150 TYR A CA 1
ATOM 1276 C C . TYR A 1 150 ? 44.689 -2.392 -32.004 1.00 74.31 150 TYR A C 1
ATOM 1278 O O . TYR A 1 150 ? 44.733 -1.190 -32.265 1.00 74.31 150 TYR A O 1
ATOM 1286 N N . ALA A 1 151 ? 44.397 -2.836 -30.772 1.00 69.94 151 ALA A N 1
ATOM 1287 C CA . ALA A 1 151 ? 44.045 -1.976 -29.631 1.00 69.94 151 ALA A CA 1
ATOM 1288 C C . ALA A 1 151 ? 42.949 -0.934 -29.950 1.00 69.94 151 ALA A C 1
ATOM 1290 O O . ALA A 1 151 ? 42.898 0.158 -29.376 1.00 69.94 151 ALA A O 1
ATOM 1291 N N . LEU A 1 152 ? 42.053 -1.264 -30.882 1.00 65.62 152 LEU A N 1
ATOM 1292 C CA . LEU A 1 152 ? 40.953 -0.394 -31.263 1.00 65.62 152 LEU A CA 1
ATOM 1293 C C . LEU A 1 152 ? 39.897 -0.426 -30.154 1.00 65.62 152 LEU A C 1
ATOM 1295 O O . LEU A 1 152 ? 39.573 -1.500 -29.638 1.00 65.62 152 LEU A O 1
ATOM 1299 N N . PRO A 1 153 ? 39.305 0.725 -29.793 1.00 59.09 153 PRO A N 1
ATOM 1300 C CA . PRO A 1 153 ? 38.280 0.762 -28.767 1.00 59.09 153 PRO A CA 1
ATOM 1301 C C . PRO A 1 153 ? 37.128 -0.163 -29.168 1.00 59.09 153 PRO A C 1
ATOM 1303 O O . PRO A 1 153 ? 36.481 0.036 -30.201 1.00 59.09 153 PRO A O 1
ATOM 1306 N N . VAL A 1 154 ? 36.849 -1.163 -28.326 1.00 61.12 154 VAL A N 1
ATOM 1307 C CA . VAL A 1 154 ? 35.719 -2.095 -28.465 1.00 61.12 154 VAL A CA 1
ATOM 1308 C C . VAL A 1 154 ? 34.426 -1.362 -28.093 1.00 61.12 154 VAL A C 1
ATOM 1310 O O . VAL A 1 154 ? 33.687 -1.731 -27.188 1.00 61.12 154 VAL A O 1
ATOM 1313 N N . LYS A 1 155 ? 34.144 -0.251 -28.774 1.00 56.88 155 LYS A N 1
ATOM 1314 C CA . LYS A 1 155 ? 32.835 0.386 -28.732 1.00 56.88 155 LYS A CA 1
ATOM 1315 C C . LYS A 1 155 ? 31.932 -0.489 -29.585 1.00 56.88 155 LYS A C 1
ATOM 1317 O O . LYS A 1 155 ? 32.046 -0.500 -30.813 1.00 56.88 155 LYS A O 1
ATOM 1322 N N . SER A 1 156 ? 31.073 -1.283 -28.945 1.00 50.16 156 SER A N 1
ATOM 1323 C CA . SER A 1 156 ? 30.048 -2.028 -29.666 1.00 50.16 156 SER A CA 1
ATOM 1324 C C . SER A 1 156 ? 29.191 -1.010 -30.417 1.00 50.16 156 SER A C 1
ATOM 1326 O O . SER A 1 156 ? 28.411 -0.288 -29.800 1.00 50.16 156 SER A O 1
ATOM 1328 N N . LYS A 1 157 ? 29.307 -0.952 -31.747 1.00 53.56 157 LYS A N 1
ATOM 1329 C CA . LYS A 1 157 ? 28.481 -0.094 -32.620 1.00 53.56 157 LYS A CA 1
ATOM 1330 C C . LYS A 1 157 ? 26.972 -0.413 -32.541 1.00 53.56 157 LYS A C 1
ATOM 1332 O O . LYS A 1 157 ? 26.189 0.173 -33.273 1.00 53.56 157 LYS A O 1
ATOM 1337 N N . LEU A 1 158 ? 26.575 -1.352 -31.679 1.00 49.78 158 LEU A N 1
ATOM 1338 C CA . LEU A 1 158 ? 25.224 -1.881 -31.521 1.00 49.78 158 LEU A CA 1
ATOM 1339 C C . LEU A 1 158 ? 24.707 -1.806 -30.074 1.00 49.78 158 LEU A C 1
ATOM 1341 O O . LEU A 1 158 ? 23.680 -2.416 -29.775 1.00 49.78 158 LEU A O 1
ATOM 1345 N N . SER A 1 159 ? 25.376 -1.079 -29.164 1.00 45.47 159 SER A N 1
ATOM 1346 C CA . SER A 1 159 ? 24.673 -0.682 -27.940 1.00 45.47 159 SER A CA 1
ATOM 1347 C C . SER A 1 159 ? 23.652 0.379 -28.337 1.00 45.47 159 SER A C 1
ATOM 1349 O O . SER A 1 159 ? 23.968 1.561 -28.412 1.00 45.47 159 SER A O 1
ATOM 1351 N N . GLY A 1 160 ? 22.419 -0.049 -28.607 1.00 49.97 160 GLY A N 1
ATOM 1352 C CA . GLY A 1 160 ? 21.238 0.814 -28.677 1.00 49.97 160 GLY A CA 1
ATOM 1353 C C . GLY A 1 160 ? 20.909 1.494 -27.339 1.00 49.97 160 GLY A C 1
ATOM 1354 O O . GLY A 1 160 ? 19.752 1.796 -27.083 1.00 49.97 160 GLY A O 1
ATOM 1355 N N . GLU A 1 161 ? 21.898 1.719 -26.469 1.00 46.88 161 GLU A N 1
ATOM 1356 C CA . GLU A 1 161 ? 21.784 2.610 -25.312 1.00 46.88 161 GLU A CA 1
ATOM 1357 C C . GLU A 1 161 ? 21.740 4.095 -25.753 1.00 46.88 161 GLU A C 1
ATOM 1359 O O . GLU A 1 161 ? 21.320 4.932 -24.965 1.00 46.88 161 GLU A O 1
ATOM 1364 N N . ASP A 1 162 ? 22.018 4.409 -27.030 1.00 49.12 162 ASP A N 1
ATOM 1365 C CA . ASP A 1 162 ? 21.802 5.737 -27.645 1.00 49.12 162 ASP A CA 1
ATOM 1366 C C . ASP A 1 162 ? 20.457 5.878 -28.397 1.00 49.12 162 ASP A C 1
ATOM 1368 O O . ASP A 1 162 ? 20.237 6.842 -29.138 1.00 49.12 162 ASP A O 1
ATOM 1372 N N . ASP A 1 163 ? 19.502 4.959 -28.196 1.00 51.47 163 ASP A N 1
ATOM 1373 C CA . ASP A 1 163 ? 18.112 5.156 -28.652 1.00 51.47 163 ASP A CA 1
ATOM 1374 C C . ASP A 1 163 ? 17.409 6.308 -27.903 1.00 51.47 163 ASP A C 1
ATOM 1376 O O . ASP A 1 163 ? 16.341 6.766 -28.319 1.00 51.47 163 ASP A O 1
ATOM 1380 N N . ASN A 1 164 ? 18.028 6.817 -26.832 1.00 56.19 164 ASN A N 1
ATOM 1381 C CA . ASN A 1 164 ? 17.587 8.014 -26.125 1.00 56.19 164 ASN A CA 1
ATOM 1382 C C . ASN A 1 164 ? 18.265 9.315 -26.559 1.00 56.19 164 ASN A C 1
ATOM 1384 O O . ASN A 1 164 ? 17.798 10.366 -26.128 1.00 56.19 164 ASN A O 1
ATOM 1388 N N . ASP A 1 165 ? 19.284 9.267 -27.419 1.00 80.69 165 ASP A N 1
ATOM 1389 C CA . ASP A 1 165 ? 19.911 10.475 -27.950 1.00 80.69 165 ASP A CA 1
ATOM 1390 C C . ASP A 1 165 ? 18.884 11.250 -28.793 1.00 80.69 165 ASP A C 1
ATOM 1392 O O . ASP A 1 165 ? 18.286 10.715 -29.738 1.00 80.69 165 ASP A O 1
ATOM 1396 N N . ASP A 1 166 ? 18.637 12.510 -28.429 1.00 86.88 166 ASP A N 1
ATOM 1397 C CA . ASP A 1 166 ? 17.662 13.368 -29.108 1.00 86.88 166 ASP A CA 1
ATOM 1398 C C . ASP A 1 166 ? 17.985 13.492 -30.597 1.00 86.88 166 ASP A C 1
ATOM 1400 O O . ASP A 1 166 ? 17.078 13.553 -31.429 1.00 86.88 166 ASP A O 1
ATOM 1404 N N . LEU A 1 167 ? 19.275 13.445 -30.942 1.00 89.31 167 LEU A N 1
ATOM 1405 C CA . LEU A 1 167 ? 19.736 13.461 -32.320 1.00 89.31 167 LEU A CA 1
ATOM 1406 C C . LEU A 1 167 ? 19.298 12.198 -33.074 1.00 89.31 167 LEU A C 1
ATOM 1408 O O . LEU A 1 167 ? 18.776 12.289 -34.185 1.00 89.31 167 LEU A O 1
ATOM 1412 N N . SER A 1 168 ? 19.438 11.015 -32.464 1.00 89.69 168 SER A N 1
ATOM 1413 C CA . SER A 1 168 ? 18.960 9.746 -33.035 1.00 89.69 168 SER A CA 1
ATOM 1414 C C . SER A 1 168 ? 17.447 9.766 -33.269 1.00 89.69 168 SER A C 1
ATOM 1416 O O . SER A 1 168 ? 16.973 9.292 -34.307 1.00 89.69 168 SER A O 1
ATOM 1418 N N . LYS A 1 169 ? 16.680 10.319 -32.319 1.00 90.62 169 LYS A N 1
ATOM 1419 C CA . LYS A 1 169 ? 15.219 10.458 -32.434 1.00 90.62 169 LYS A CA 1
ATOM 1420 C C . LYS A 1 169 ? 14.840 11.437 -33.543 1.00 90.62 169 LYS A C 1
ATOM 1422 O O . LYS A 1 169 ? 13.963 11.126 -34.350 1.00 90.62 169 LYS A O 1
ATOM 1427 N N . ALA A 1 170 ? 15.529 12.573 -33.625 1.00 92.31 170 ALA A N 1
ATOM 1428 C CA . ALA A 1 170 ? 15.300 13.573 -34.657 1.00 92.31 170 ALA A CA 1
ATOM 1429 C C . ALA A 1 170 ? 15.604 13.026 -36.051 1.00 92.31 170 ALA A C 1
ATOM 1431 O O . ALA A 1 170 ? 14.766 13.162 -36.935 1.00 92.31 170 ALA A O 1
ATOM 1432 N N . ILE A 1 171 ? 16.724 12.316 -36.237 1.00 94.00 171 ILE A N 1
ATOM 1433 C CA . ILE A 1 171 ? 17.059 11.670 -37.515 1.00 94.00 171 ILE A CA 1
ATOM 1434 C C . ILE A 1 171 ? 15.932 10.724 -37.955 1.00 94.00 171 ILE A C 1
ATOM 1436 O O . ILE A 1 171 ? 15.478 10.810 -39.092 1.00 94.00 171 ILE A O 1
ATOM 1440 N N . ARG A 1 172 ? 15.402 9.876 -37.058 1.00 92.50 172 ARG A N 1
ATOM 1441 C CA . ARG A 1 172 ? 14.284 8.965 -37.390 1.00 92.50 172 ARG A CA 1
ATOM 1442 C C . ARG A 1 172 ? 13.014 9.714 -37.798 1.00 92.50 172 ARG A C 1
ATOM 1444 O O . ARG A 1 172 ? 12.329 9.277 -38.725 1.00 92.50 172 ARG A O 1
ATOM 1451 N N . LEU A 1 173 ? 12.681 10.801 -37.098 1.00 93.19 173 LEU A N 1
ATOM 1452 C CA . LEU A 1 173 ? 11.506 11.621 -37.403 1.00 93.19 173 LEU A CA 1
ATOM 1453 C C . LEU A 1 173 ? 11.673 12.345 -38.739 1.00 93.19 173 LEU A C 1
ATOM 1455 O O . LEU A 1 173 ? 10.795 12.240 -39.593 1.00 93.19 173 LEU A O 1
ATOM 1459 N N . ILE A 1 174 ? 12.809 13.009 -38.950 1.00 94.88 174 ILE A N 1
ATOM 1460 C CA . ILE A 1 174 ? 13.111 13.727 -40.190 1.00 94.88 174 ILE A CA 1
ATOM 1461 C C . ILE A 1 174 ? 13.041 12.767 -41.369 1.00 94.88 174 ILE A C 1
ATOM 1463 O O . ILE A 1 174 ? 12.294 13.029 -42.306 1.00 94.88 174 ILE A O 1
ATOM 1467 N N . SER A 1 175 ? 13.713 11.616 -41.297 1.00 94.75 175 SER A N 1
ATOM 1468 C CA . SER A 1 175 ? 13.684 10.628 -42.376 1.00 94.75 175 SER A CA 1
ATOM 1469 C C . SER A 1 175 ? 12.278 10.157 -42.735 1.00 94.75 175 SER A C 1
ATOM 1471 O O . SER 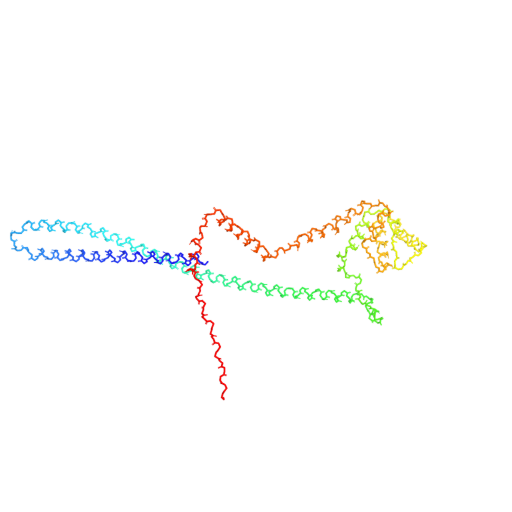A 1 175 ? 12.008 9.846 -43.890 1.00 94.75 175 SER A O 1
ATOM 1473 N N . LYS A 1 176 ? 11.364 10.096 -41.761 1.00 94.50 176 LYS A N 1
ATOM 1474 C CA . LYS A 1 176 ? 9.980 9.678 -41.998 1.00 94.50 176 LYS A CA 1
ATOM 1475 C C . LYS A 1 176 ? 9.160 10.745 -42.735 1.00 94.50 176 LYS A C 1
ATOM 1477 O O . LYS A 1 176 ? 8.293 10.373 -43.519 1.00 94.50 176 LYS A O 1
ATOM 1482 N N . TYR A 1 177 ? 9.405 12.032 -42.479 1.00 94.62 177 TYR A N 1
ATOM 1483 C CA . TYR A 1 177 ? 8.546 13.130 -42.953 1.00 94.62 177 TYR A CA 1
ATOM 1484 C C . TYR A 1 177 ? 9.166 14.006 -44.054 1.00 94.62 177 TYR A C 1
ATOM 1486 O O . TYR A 1 177 ? 8.441 14.726 -44.741 1.00 94.62 177 TYR A O 1
ATOM 1494 N N . ILE A 1 178 ? 10.483 13.950 -44.267 1.00 94.50 178 ILE A N 1
ATOM 1495 C CA . ILE A 1 178 ? 11.163 14.790 -45.261 1.00 94.50 178 ILE A CA 1
ATOM 1496 C C . ILE A 1 178 ? 10.797 14.404 -46.703 1.00 94.50 178 ILE A C 1
ATOM 1498 O O . ILE A 1 178 ? 10.642 15.279 -47.555 1.00 94.50 178 ILE A O 1
ATOM 1502 N N . GLY A 1 179 ? 10.589 13.111 -46.976 1.00 92.81 179 GLY A N 1
ATOM 1503 C CA . GLY A 1 179 ? 10.244 12.617 -48.309 1.00 92.81 179 GLY A CA 1
ATOM 1504 C C . GLY A 1 179 ? 11.327 12.948 -49.341 1.00 92.81 179 GLY A C 1
ATOM 1505 O O . GLY A 1 179 ? 12.505 12.717 -49.092 1.00 92.81 179 GLY A O 1
ATOM 1506 N N . ARG A 1 180 ? 10.931 13.507 -50.492 1.00 93.12 180 ARG A N 1
ATOM 1507 C CA . ARG A 1 180 ? 11.821 13.808 -51.634 1.00 93.12 180 ARG A CA 1
ATOM 1508 C C . ARG A 1 180 ? 12.840 14.924 -51.376 1.00 93.12 180 ARG A C 1
ATOM 1510 O O . ARG A 1 180 ? 13.828 15.009 -52.093 1.00 93.12 180 ARG A O 1
ATOM 1517 N N . ASP A 1 181 ? 12.632 15.753 -50.354 1.00 94.94 181 ASP A N 1
ATOM 1518 C CA . ASP A 1 181 ? 13.522 16.882 -50.041 1.00 94.94 181 ASP A CA 1
ATOM 1519 C C . ASP A 1 181 ? 14.789 16.470 -49.270 1.00 94.94 181 ASP A C 1
ATOM 1521 O O . ASP A 1 181 ? 15.572 17.326 -48.855 1.00 94.94 181 ASP A O 1
ATOM 1525 N N . TRP A 1 182 ? 15.018 15.171 -49.058 1.00 95.19 182 TRP A N 1
ATOM 1526 C CA . TRP A 1 182 ? 16.158 14.686 -48.279 1.00 95.19 182 TRP A CA 1
ATOM 1527 C C . TRP A 1 182 ? 17.513 15.095 -48.879 1.00 95.19 182 TRP A C 1
ATOM 1529 O O . TRP A 1 182 ? 18.443 15.387 -48.130 1.00 95.19 182 TRP A O 1
ATOM 1539 N N . SER A 1 183 ? 17.627 15.168 -50.209 1.00 95.69 183 SER A N 1
ATOM 1540 C CA . SER A 1 183 ? 18.865 15.559 -50.897 1.00 95.69 183 SER A CA 1
ATOM 1541 C C . SER A 1 183 ? 19.159 17.050 -50.719 1.00 95.69 183 SER A C 1
ATOM 1543 O O . SER A 1 183 ? 20.296 17.434 -50.442 1.00 95.69 183 SER A O 1
ATOM 1545 N N . ARG A 1 184 ? 18.115 17.892 -50.767 1.00 95.94 184 ARG A N 1
ATOM 1546 C CA . ARG A 1 184 ? 18.193 19.325 -50.439 1.00 95.94 184 ARG A CA 1
ATOM 1547 C C . ARG A 1 184 ? 18.588 19.538 -48.986 1.00 95.94 184 ARG A C 1
ATOM 1549 O O . ARG A 1 184 ? 19.431 20.388 -48.717 1.00 95.94 184 ARG A O 1
ATOM 1556 N N . LEU A 1 185 ? 18.020 18.751 -48.068 1.00 95.94 185 LEU A N 1
ATOM 1557 C CA . LEU A 1 185 ? 18.409 18.783 -46.662 1.00 95.94 185 LEU A CA 1
ATOM 1558 C C . LEU A 1 185 ? 19.890 18.430 -46.505 1.00 95.94 185 LEU A C 1
ATOM 1560 O O . LEU A 1 185 ? 20.626 19.207 -45.911 1.00 95.94 185 LEU A O 1
ATOM 1564 N N . TYR A 1 186 ? 20.339 17.309 -47.080 1.00 96.12 186 TYR A N 1
ATOM 1565 C CA . TYR A 1 186 ? 21.729 16.853 -46.982 1.00 96.12 186 TYR A CA 1
ATOM 1566 C C . TYR A 1 186 ? 22.726 17.887 -47.521 1.00 96.12 186 TYR A C 1
ATOM 1568 O O . TYR A 1 186 ? 23.795 18.075 -46.945 1.00 96.12 186 TYR A O 1
ATOM 1576 N N . TRP A 1 187 ? 22.347 18.610 -48.577 1.00 95.44 187 TRP A N 1
ATOM 1577 C CA . TRP A 1 187 ? 23.146 19.695 -49.143 1.00 95.44 187 TRP A CA 1
ATOM 1578 C C . TRP A 1 187 ? 23.316 20.899 -48.207 1.00 95.44 187 TRP A C 1
ATOM 1580 O O . TRP A 1 187 ? 24.354 21.555 -48.232 1.00 95.44 187 TRP A O 1
ATOM 1590 N N . GLN A 1 188 ? 22.300 21.205 -47.397 1.00 95.75 188 GLN A N 1
ATOM 1591 C CA . GLN A 1 188 ? 22.305 22.340 -46.466 1.00 95.75 188 GLN A CA 1
ATOM 1592 C C . GLN A 1 188 ? 22.927 22.006 -45.105 1.00 95.75 188 GLN A C 1
ATOM 1594 O O . GLN A 1 188 ? 23.073 22.897 -44.268 1.00 95.75 188 GLN A O 1
ATOM 1599 N N . LEU A 1 189 ? 23.285 20.743 -44.858 1.00 94.81 189 LEU A N 1
ATOM 1600 C CA . LEU A 1 189 ? 23.865 20.346 -43.583 1.00 94.81 189 LEU A CA 1
ATOM 1601 C C . LEU A 1 189 ? 25.305 20.856 -43.441 1.00 94.81 189 LEU A C 1
ATOM 1603 O O . LEU A 1 189 ? 26.114 20.697 -44.359 1.00 94.81 189 LEU A O 1
ATOM 1607 N N . PRO A 1 190 ? 25.674 21.407 -42.271 1.00 93.19 190 PRO A N 1
ATOM 1608 C CA . PRO A 1 190 ? 27.059 21.762 -42.007 1.00 93.19 190 PRO A CA 1
ATOM 1609 C C . PRO A 1 190 ? 27.907 20.490 -41.884 1.00 93.19 190 PRO A C 1
ATOM 1611 O O . PRO A 1 190 ? 27.444 19.477 -41.361 1.00 93.19 190 PRO A O 1
ATOM 1614 N N . PHE A 1 191 ? 29.171 20.534 -42.307 1.00 90.50 191 PHE A N 1
ATOM 1615 C CA . PHE A 1 191 ? 30.151 19.462 -42.099 1.00 90.50 191 PHE A CA 1
ATOM 1616 C C . PHE A 1 191 ? 31.368 20.015 -41.351 1.00 90.50 191 PHE A C 1
ATOM 1618 O O . PHE A 1 191 ? 31.914 21.047 -41.739 1.00 90.50 191 PHE A O 1
ATOM 1625 N N . TYR A 1 192 ? 31.796 19.317 -40.294 1.00 87.06 192 TYR A N 1
ATOM 1626 C CA . TYR A 1 192 ? 33.034 19.613 -39.569 1.00 87.06 192 TYR A CA 1
ATOM 1627 C C . TYR A 1 192 ? 33.891 18.343 -39.459 1.00 87.06 192 TYR A C 1
ATOM 1629 O O . TYR A 1 192 ? 33.552 17.458 -38.656 1.00 87.06 192 TYR A O 1
ATOM 1637 N N . PRO A 1 193 ? 34.998 18.241 -40.226 1.00 86.12 193 PRO A N 1
ATOM 1638 C CA . PRO A 1 193 ? 35.606 19.269 -41.097 1.00 86.12 193 PRO A CA 1
ATOM 1639 C C . PRO A 1 193 ? 34.781 19.610 -42.356 1.00 86.12 193 PRO A C 1
ATOM 1641 O O . PRO A 1 193 ? 33.936 18.820 -42.775 1.00 86.12 193 PRO A O 1
ATOM 1644 N N . LEU A 1 194 ? 35.030 20.789 -42.948 1.00 86.50 194 LEU A N 1
ATOM 1645 C CA . LEU A 1 194 ? 34.355 21.242 -44.173 1.00 86.50 194 LEU A CA 1
ATOM 1646 C C . LEU A 1 194 ? 34.599 20.247 -45.312 1.00 86.50 194 LEU A C 1
ATOM 1648 O O . LEU A 1 194 ? 35.745 19.926 -45.623 1.00 86.50 194 LEU A O 1
ATOM 1652 N N . ARG A 1 195 ? 33.519 19.792 -45.951 1.00 86.00 195 ARG A N 1
ATOM 1653 C CA . ARG A 1 195 ? 33.575 18.914 -47.125 1.00 86.00 195 ARG A CA 1
ATOM 1654 C C . ARG A 1 195 ? 33.296 19.705 -48.396 1.00 86.00 195 ARG A C 1
ATOM 1656 O O . ARG A 1 195 ? 32.460 20.607 -48.405 1.00 86.00 195 ARG A O 1
ATOM 1663 N N . GLY A 1 196 ? 34.000 19.364 -49.472 1.00 89.06 196 GLY A N 1
ATOM 1664 C CA . GLY A 1 196 ? 33.787 19.981 -50.779 1.00 89.06 196 GLY A CA 1
ATOM 1665 C C . GLY A 1 196 ? 32.406 19.644 -51.348 1.00 89.06 196 GLY A C 1
ATOM 1666 O O . GLY A 1 196 ? 31.898 18.539 -51.160 1.00 89.06 196 GLY A O 1
ATOM 1667 N N . LYS A 1 197 ? 31.811 20.578 -52.101 1.00 90.12 197 LYS A N 1
ATOM 1668 C CA . LYS A 1 197 ? 30.504 20.387 -52.765 1.00 90.12 197 LYS A CA 1
ATOM 1669 C C . LYS A 1 197 ? 30.480 19.162 -53.689 1.00 90.12 197 LYS A C 1
ATOM 1671 O O . LYS A 1 197 ? 29.457 18.495 -53.808 1.00 90.12 197 LYS A O 1
ATOM 1676 N N . GLU A 1 198 ? 31.614 18.841 -54.308 1.00 91.88 198 GLU A N 1
ATOM 1677 C CA . GLU A 1 198 ? 31.765 17.659 -55.161 1.00 91.88 198 GLU A CA 1
ATOM 1678 C C . GLU A 1 198 ? 31.616 16.349 -54.384 1.00 91.88 198 GLU A C 1
ATOM 1680 O O . GLU A 1 198 ? 31.023 15.398 -54.887 1.00 91.88 198 GLU A O 1
ATOM 1685 N N . GLU A 1 199 ? 32.111 16.287 -53.147 1.00 91.50 199 GLU A N 1
ATOM 1686 C CA . GLU A 1 199 ? 31.973 15.093 -52.313 1.00 91.50 199 GLU A CA 1
ATOM 1687 C C . GLU A 1 199 ? 30.535 14.893 -51.842 1.00 91.50 199 GLU A C 1
ATOM 1689 O O . GLU A 1 199 ? 30.038 13.768 -51.839 1.00 91.50 199 GLU A O 1
ATOM 1694 N N . VAL A 1 200 ? 29.855 15.985 -51.480 1.00 92.75 200 VAL A N 1
ATOM 1695 C CA . VAL A 1 200 ? 28.436 15.951 -51.101 1.00 92.75 200 VAL A CA 1
ATOM 1696 C C . VAL A 1 200 ? 27.584 15.503 -52.292 1.00 92.75 200 VAL A C 1
ATOM 1698 O O . VAL A 1 200 ? 26.697 14.670 -52.130 1.00 92.75 200 VAL A O 1
ATOM 1701 N N . SER A 1 201 ? 27.896 15.982 -53.499 1.00 94.44 201 SER A N 1
ATOM 1702 C CA . SER A 1 201 ? 27.232 15.550 -54.736 1.00 94.44 201 SER A CA 1
ATOM 1703 C C . SER A 1 201 ? 27.449 14.058 -55.018 1.00 94.44 201 SER A C 1
ATOM 1705 O O . SER A 1 201 ? 26.492 13.326 -55.262 1.00 94.44 201 SER A O 1
ATOM 1707 N N . LYS A 1 202 ? 28.691 13.567 -54.885 1.00 95.38 202 LYS A N 1
ATOM 1708 C CA . LYS A 1 202 ? 29.005 12.131 -55.005 1.00 95.38 202 LYS A CA 1
ATOM 1709 C C . LYS A 1 202 ? 28.242 11.288 -53.985 1.00 95.38 202 LYS A C 1
ATOM 1711 O O . LYS A 1 202 ? 27.777 10.205 -54.323 1.00 95.38 202 LYS A O 1
ATOM 1716 N N . ASP A 1 203 ? 28.105 11.774 -52.753 1.00 93.00 203 ASP A N 1
ATOM 1717 C CA . ASP A 1 203 ? 27.345 11.087 -51.711 1.00 93.00 203 ASP A CA 1
ATOM 1718 C C . ASP A 1 203 ? 25.857 10.981 -52.046 1.00 93.00 203 ASP A C 1
ATOM 1720 O O . ASP A 1 203 ? 25.282 9.914 -51.837 1.00 93.00 203 ASP A O 1
ATOM 1724 N N . ILE A 1 204 ? 25.255 12.057 -52.561 1.00 93.94 204 ILE A N 1
ATOM 1725 C CA . ILE A 1 204 ? 23.850 12.070 -52.985 1.00 93.94 204 ILE A CA 1
ATOM 1726 C C . ILE A 1 204 ? 23.652 11.076 -54.124 1.00 93.94 204 ILE A C 1
ATOM 1728 O O . ILE A 1 204 ? 22.823 10.184 -53.983 1.00 93.94 204 ILE A O 1
ATOM 1732 N N . ASN A 1 205 ? 24.475 11.151 -55.176 1.00 94.44 205 ASN A N 1
ATOM 1733 C CA . ASN A 1 205 ? 24.389 10.233 -56.314 1.00 94.44 205 ASN A CA 1
ATOM 1734 C C . ASN A 1 205 ? 24.559 8.778 -55.874 1.00 94.44 205 ASN A C 1
ATOM 1736 O O . ASN A 1 205 ? 23.796 7.923 -56.290 1.00 94.44 205 ASN A O 1
ATOM 1740 N N . TYR A 1 206 ? 25.499 8.494 -54.968 1.00 94.38 206 TYR A N 1
ATOM 1741 C CA . TYR A 1 206 ? 25.681 7.149 -54.424 1.00 94.38 206 TYR A CA 1
ATOM 1742 C C . TYR A 1 206 ? 24.451 6.644 -53.653 1.00 94.38 206 TYR A C 1
ATOM 1744 O O . TYR A 1 206 ? 24.129 5.460 -53.714 1.00 94.38 206 TYR A O 1
ATOM 1752 N N . ILE A 1 207 ? 23.782 7.512 -52.889 1.00 92.69 207 ILE A N 1
ATOM 1753 C CA . ILE A 1 207 ? 22.577 7.142 -52.133 1.00 92.69 207 ILE A CA 1
ATOM 1754 C C . ILE A 1 207 ? 21.386 6.976 -53.079 1.00 92.69 207 ILE A C 1
ATOM 1756 O O . ILE A 1 207 ? 20.669 5.985 -52.964 1.00 92.69 207 ILE A O 1
ATOM 1760 N N . ASP A 1 208 ? 21.200 7.883 -54.036 1.00 91.50 208 ASP A N 1
ATOM 1761 C CA . ASP A 1 208 ? 20.211 7.718 -55.103 1.00 91.50 208 ASP A CA 1
ATOM 1762 C C . ASP A 1 208 ? 20.444 6.401 -55.846 1.00 91.50 208 ASP A C 1
ATOM 1764 O O . ASP A 1 208 ? 19.508 5.615 -56.017 1.00 91.50 208 ASP A O 1
ATOM 1768 N N . ASP A 1 209 ? 21.711 6.096 -56.144 1.00 91.25 209 ASP A N 1
ATOM 1769 C CA . ASP A 1 209 ? 22.091 4.890 -56.862 1.00 91.25 209 ASP A CA 1
ATOM 1770 C C . ASP A 1 209 ? 21.933 3.596 -56.062 1.00 91.25 209 ASP A C 1
ATOM 1772 O O . ASP A 1 209 ? 21.813 2.496 -56.597 1.00 91.25 209 ASP A O 1
ATOM 1776 N N . LYS A 1 210 ? 21.933 3.698 -54.739 1.00 89.19 210 LYS A N 1
ATOM 1777 C CA . LYS A 1 210 ? 21.737 2.548 -53.863 1.00 89.19 210 LYS A CA 1
ATOM 1778 C C . LYS A 1 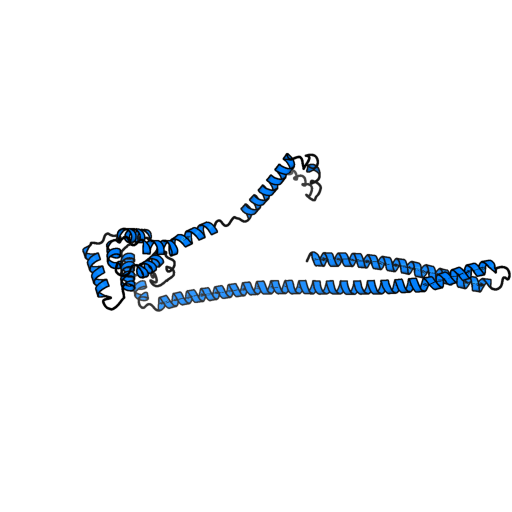210 ? 20.260 2.159 -53.747 1.00 89.19 210 LYS A C 1
ATOM 1780 O O . LYS A 1 210 ? 19.959 1.004 -53.447 1.00 89.19 210 LYS A O 1
ATOM 1785 N N . TYR A 1 211 ? 19.342 3.100 -53.973 1.00 85.88 211 TYR A N 1
ATOM 1786 C CA . TYR A 1 211 ? 17.917 2.944 -53.673 1.00 85.88 211 TYR A CA 1
ATOM 1787 C C . TYR A 1 211 ? 17.002 3.186 -54.892 1.00 85.88 211 TYR A C 1
ATOM 1789 O O . TYR A 1 211 ? 15.878 3.655 -54.732 1.00 85.88 211 TYR A O 1
ATOM 1797 N N . HIS A 1 212 ? 17.421 2.807 -56.110 1.00 76.69 212 HIS A N 1
ATOM 1798 C CA . HIS A 1 212 ? 16.669 3.050 -57.362 1.00 76.69 212 HIS A CA 1
ATOM 1799 C C . HIS A 1 212 ? 15.260 2.422 -57.472 1.00 76.69 212 HIS A C 1
ATOM 1801 O O . HIS A 1 212 ? 14.574 2.663 -58.464 1.00 76.69 212 HIS A O 1
ATOM 1807 N N . ARG A 1 213 ? 14.807 1.575 -56.533 1.00 71.69 213 ARG A N 1
ATOM 1808 C CA . ARG A 1 213 ? 13.542 0.818 -56.658 1.00 71.69 213 ARG A CA 1
ATOM 1809 C C . ARG A 1 213 ? 12.537 1.141 -55.546 1.00 71.69 213 ARG A C 1
ATOM 1811 O O . ARG A 1 213 ? 12.660 0.605 -54.452 1.00 71.69 213 ARG A O 1
ATOM 1818 N N . GLY A 1 214 ? 11.482 1.894 -55.876 1.00 68.69 214 GLY A N 1
ATOM 1819 C CA . GLY A 1 214 ? 10.282 2.095 -55.040 1.00 68.69 214 GLY A CA 1
ATOM 1820 C C . GLY A 1 214 ? 10.260 3.390 -54.214 1.00 68.69 214 GLY A C 1
ATOM 1821 O O . GLY A 1 214 ? 11.123 4.251 -54.369 1.00 68.69 214 GLY A O 1
ATOM 1822 N N . ASP A 1 215 ? 9.272 3.524 -53.319 1.00 69.38 215 ASP A N 1
ATOM 1823 C CA . ASP A 1 215 ? 9.160 4.634 -52.351 1.00 69.38 215 ASP A CA 1
ATOM 1824 C C . ASP A 1 215 ? 10.149 4.450 -51.186 1.00 69.38 215 ASP A C 1
ATOM 1826 O O . ASP A 1 215 ? 9.787 4.159 -50.045 1.00 69.38 215 ASP A O 1
ATOM 1830 N N . VAL A 1 216 ? 11.438 4.612 -51.487 1.00 87.06 216 VAL A N 1
ATOM 1831 C CA . VAL A 1 216 ? 12.548 4.371 -50.548 1.00 87.06 216 VAL A CA 1
ATOM 1832 C C . VAL A 1 216 ? 13.090 5.675 -49.945 1.00 87.06 216 VAL A C 1
ATOM 1834 O O . VAL A 1 216 ? 14.129 5.694 -49.289 1.00 87.06 216 VAL A O 1
ATOM 1837 N N . PHE A 1 217 ? 12.362 6.787 -50.099 1.00 90.19 217 PHE A N 1
ATOM 1838 C CA . PHE A 1 217 ? 12.781 8.115 -49.625 1.00 90.19 217 PHE A CA 1
ATOM 1839 C C . PHE A 1 217 ? 13.129 8.144 -48.133 1.00 90.19 217 PHE A C 1
ATOM 1841 O O . PHE A 1 217 ? 14.040 8.855 -47.713 1.00 90.19 217 PHE A O 1
ATOM 1848 N N . ARG A 1 218 ? 12.435 7.336 -47.322 1.00 90.69 218 ARG A N 1
ATOM 1849 C CA . ARG A 1 218 ? 12.721 7.216 -45.890 1.00 90.69 218 ARG A CA 1
ATOM 1850 C C . ARG A 1 218 ? 14.093 6.602 -45.625 1.00 90.69 218 ARG A C 1
ATOM 1852 O O . ARG A 1 218 ? 14.816 7.084 -44.750 1.00 90.69 218 ARG A O 1
ATOM 1859 N N . ASP A 1 219 ? 14.445 5.542 -46.340 1.00 90.44 219 ASP A N 1
ATOM 1860 C CA . ASP A 1 219 ? 15.714 4.848 -46.125 1.00 90.44 219 ASP A CA 1
ATOM 1861 C C . ASP A 1 219 ? 16.868 5.639 -46.744 1.00 90.44 219 ASP A C 1
ATOM 1863 O O . ASP A 1 219 ? 17.916 5.749 -46.112 1.00 90.44 219 ASP A O 1
ATOM 1867 N N . GLN A 1 220 ? 16.639 6.310 -47.882 1.00 93.75 220 GLN A N 1
ATOM 1868 C CA . GLN A 1 220 ? 17.568 7.290 -48.458 1.00 93.75 220 GLN A CA 1
ATOM 1869 C C . GLN A 1 220 ? 17.894 8.410 -47.462 1.00 93.75 220 GLN A C 1
ATOM 1871 O O . GLN A 1 220 ? 19.061 8.641 -47.146 1.00 93.75 220 GLN A O 1
ATOM 1876 N N . ALA A 1 221 ? 16.867 9.056 -46.897 1.00 94.50 221 ALA A N 1
ATOM 1877 C CA . ALA A 1 221 ? 17.041 10.103 -45.894 1.00 94.50 221 ALA A CA 1
ATOM 1878 C C . ALA A 1 221 ? 17.751 9.583 -44.635 1.00 94.50 221 ALA A C 1
ATOM 1880 O O . ALA A 1 221 ? 18.623 10.252 -44.084 1.00 94.50 221 ALA A O 1
ATOM 1881 N N . THR A 1 222 ? 17.421 8.365 -44.196 1.00 93.44 222 THR A N 1
ATOM 1882 C CA . THR A 1 222 ? 18.058 7.739 -43.030 1.00 93.44 222 THR A CA 1
ATOM 1883 C C . THR A 1 222 ? 19.531 7.448 -43.283 1.00 93.44 222 THR A C 1
ATOM 1885 O O . THR A 1 222 ? 20.358 7.709 -42.410 1.00 93.44 222 THR A O 1
ATOM 1888 N N . ASP A 1 223 ? 19.880 6.933 -44.459 1.00 93.25 223 ASP A N 1
ATOM 1889 C CA . ASP A 1 223 ? 21.266 6.660 -44.830 1.00 93.25 223 ASP A CA 1
ATOM 1890 C C . ASP A 1 223 ? 22.055 7.968 -44.967 1.00 93.25 223 ASP A C 1
ATOM 1892 O O . ASP A 1 223 ? 23.128 8.097 -44.381 1.00 93.25 223 ASP A O 1
ATOM 1896 N N . ALA A 1 224 ? 21.477 8.985 -45.618 1.00 95.00 224 ALA A N 1
ATOM 1897 C CA . ALA A 1 224 ? 22.066 10.316 -45.751 1.00 95.00 224 ALA A CA 1
ATOM 1898 C C . ALA A 1 224 ? 22.344 10.960 -44.385 1.00 95.00 224 ALA A C 1
ATOM 1900 O O . ALA A 1 224 ? 23.476 11.340 -44.093 1.00 95.00 224 ALA A O 1
ATOM 1901 N N . LEU A 1 225 ? 21.353 11.023 -43.493 1.00 95.06 225 LEU A N 1
ATOM 1902 C CA . LEU A 1 225 ? 21.519 11.629 -42.169 1.00 95.06 225 LEU A CA 1
ATOM 1903 C C . LEU A 1 225 ? 22.483 10.838 -41.272 1.00 95.06 225 LEU A C 1
ATOM 1905 O O . LEU A 1 225 ? 23.263 11.433 -40.527 1.00 95.06 225 LEU A O 1
ATOM 1909 N N . ASN A 1 226 ? 22.499 9.505 -41.365 1.00 91.62 226 ASN A N 1
ATOM 1910 C CA . ASN A 1 226 ? 23.490 8.691 -40.659 1.00 91.62 226 ASN A CA 1
ATOM 1911 C C . ASN A 1 226 ? 24.901 8.882 -41.225 1.00 91.62 226 ASN A C 1
ATOM 1913 O O . ASN A 1 226 ? 25.872 8.886 -40.465 1.00 91.62 226 ASN A O 1
ATOM 1917 N N . LYS A 1 227 ? 25.030 9.051 -42.544 1.00 92.38 227 LYS A N 1
ATOM 1918 C CA . LYS A 1 227 ? 26.296 9.364 -43.210 1.00 92.38 227 LYS A CA 1
ATOM 1919 C C . LYS A 1 227 ? 26.804 10.734 -42.767 1.00 92.38 227 LYS A C 1
ATOM 1921 O O . LYS A 1 227 ? 27.952 10.831 -42.338 1.00 92.38 227 LYS A O 1
ATOM 1926 N N . TRP A 1 228 ? 25.934 11.744 -42.738 1.00 94.31 228 TRP A N 1
ATOM 1927 C CA . TRP A 1 228 ? 26.235 13.059 -42.171 1.00 94.31 228 TRP A CA 1
ATOM 1928 C C . TRP A 1 228 ? 26.726 12.949 -40.725 1.00 94.31 228 TRP A C 1
ATOM 1930 O O . TRP A 1 228 ? 27.835 13.387 -40.431 1.00 94.31 228 TRP A O 1
ATOM 1940 N N . ARG A 1 229 ? 25.979 12.265 -39.846 1.00 90.56 229 ARG A N 1
ATOM 1941 C CA . ARG A 1 229 ? 26.363 12.065 -38.437 1.00 90.56 229 ARG A CA 1
ATOM 1942 C C . ARG A 1 229 ? 27.738 11.405 -38.278 1.00 90.56 229 ARG A C 1
ATOM 1944 O O . ARG A 1 229 ? 28.452 11.710 -37.331 1.00 90.56 229 ARG A O 1
ATOM 1951 N N . ARG A 1 230 ? 28.119 10.493 -39.179 1.00 88.44 230 ARG A N 1
ATOM 1952 C CA . ARG A 1 230 ? 29.436 9.828 -39.147 1.00 88.44 230 ARG A CA 1
ATOM 1953 C C . ARG A 1 230 ? 30.577 10.756 -39.553 1.00 88.44 230 ARG A C 1
ATOM 1955 O O . ARG A 1 230 ? 31.655 10.654 -38.978 1.00 88.44 230 ARG A O 1
ATOM 1962 N N . PHE A 1 231 ? 30.355 11.614 -40.545 1.00 86.69 231 PHE A N 1
ATOM 1963 C CA . PHE A 1 231 ? 31.380 12.537 -41.043 1.00 86.69 231 PHE A CA 1
ATOM 1964 C C . PHE A 1 231 ? 31.452 13.844 -40.256 1.00 86.69 231 PHE A C 1
ATOM 1966 O O . PHE A 1 231 ? 32.463 14.540 -40.305 1.00 86.69 231 PHE A O 1
ATOM 1973 N N . HIS A 1 232 ? 30.399 14.174 -39.519 1.00 86.81 232 HIS A N 1
ATOM 1974 C CA . HIS A 1 232 ? 30.311 15.388 -38.738 1.00 86.81 232 HIS A CA 1
ATOM 1975 C C . HIS A 1 232 ? 30.703 15.114 -37.276 1.00 86.81 232 HIS A C 1
ATOM 1977 O O . HIS A 1 232 ? 29.942 14.547 -36.495 1.00 86.81 232 HIS A O 1
ATOM 1983 N N . THR A 1 233 ? 31.901 15.555 -36.886 1.00 76.50 233 THR A N 1
ATOM 1984 C CA . THR A 1 233 ? 32.512 15.229 -35.579 1.00 76.50 233 THR A CA 1
ATOM 1985 C C . THR A 1 233 ? 31.770 15.778 -34.352 1.00 76.50 233 THR A C 1
ATOM 1987 O O . THR A 1 233 ? 31.952 15.257 -33.252 1.00 76.50 233 THR A O 1
ATOM 1990 N N . ARG A 1 234 ? 30.944 16.822 -34.511 1.00 85.75 234 ARG A N 1
ATOM 1991 C CA . ARG A 1 234 ? 30.230 17.524 -33.425 1.00 85.75 234 ARG A CA 1
ATOM 1992 C C . ARG A 1 234 ? 28.736 17.728 -33.709 1.00 85.75 234 ARG A C 1
ATOM 1994 O O . ARG A 1 234 ? 28.217 18.808 -33.459 1.00 85.75 234 ARG A O 1
ATOM 2001 N N . ALA A 1 235 ? 28.068 16.715 -34.256 1.00 88.31 235 ALA A N 1
ATOM 2002 C CA . ALA A 1 235 ? 26.723 16.877 -34.807 1.00 88.31 235 ALA A CA 1
ATOM 2003 C C . ALA A 1 235 ? 25.722 17.202 -33.695 1.00 88.31 235 ALA A C 1
ATOM 2005 O O . ALA A 1 235 ? 25.631 16.451 -32.720 1.00 88.31 235 ALA A O 1
ATOM 2006 N N . LYS A 1 236 ? 24.972 18.300 -33.839 1.00 92.50 236 LYS A N 1
ATOM 2007 C CA . LYS A 1 236 ? 23.927 18.697 -32.887 1.00 92.50 236 LYS A CA 1
ATOM 2008 C C . LYS A 1 236 ? 22.545 18.681 -33.527 1.00 92.50 236 LYS A C 1
ATOM 2010 O O . LYS A 1 236 ? 22.390 18.730 -34.745 1.00 92.50 236 LYS A O 1
ATOM 2015 N N . LEU A 1 237 ? 21.522 18.629 -32.674 1.00 92.38 237 LEU A N 1
ATOM 2016 C CA . LEU A 1 237 ? 20.127 18.744 -33.098 1.00 92.38 237 LEU A CA 1
ATOM 2017 C C . LEU A 1 237 ? 19.844 20.110 -33.742 1.00 92.38 237 LEU A C 1
ATOM 2019 O O . LEU A 1 237 ? 19.139 20.177 -34.744 1.00 92.38 237 LEU A O 1
ATOM 2023 N N . ASP A 1 238 ? 20.439 21.175 -33.206 1.00 92.75 238 ASP A N 1
ATOM 2024 C CA . ASP A 1 238 ? 20.259 22.542 -33.708 1.00 92.75 238 ASP A CA 1
ATOM 2025 C C . ASP A 1 238 ? 20.730 22.690 -35.161 1.00 92.75 238 ASP A C 1
ATOM 2027 O O . ASP A 1 238 ? 20.092 23.385 -35.948 1.00 92.75 238 ASP A O 1
ATOM 2031 N N . ASP A 1 239 ? 21.782 21.964 -35.555 1.00 94.50 239 ASP A N 1
ATOM 2032 C CA . ASP A 1 239 ? 22.286 21.960 -36.933 1.00 94.50 239 ASP A CA 1
ATOM 2033 C C . ASP A 1 239 ? 21.245 21.391 -37.912 1.00 94.50 239 ASP A C 1
ATOM 2035 O O . ASP A 1 239 ? 21.067 21.911 -39.015 1.00 94.50 239 ASP A O 1
ATOM 2039 N N . LEU A 1 240 ? 20.514 20.345 -37.499 1.00 94.31 240 LEU A N 1
ATOM 2040 C CA . LEU A 1 240 ? 19.413 19.780 -38.285 1.00 94.31 240 LEU A CA 1
ATOM 2041 C C . LEU A 1 240 ? 18.232 20.749 -38.365 1.00 94.31 240 LEU A C 1
ATOM 2043 O O . LEU A 1 240 ? 17.635 20.885 -39.431 1.00 94.31 240 LEU A O 1
ATOM 2047 N N . ILE A 1 241 ? 17.898 21.427 -37.262 1.00 94.19 241 ILE A N 1
ATOM 2048 C CA . ILE A 1 241 ? 16.812 22.415 -37.231 1.00 94.19 241 ILE A CA 1
ATOM 2049 C C . ILE A 1 241 ? 17.140 23.581 -38.167 1.00 94.19 241 ILE A C 1
ATOM 2051 O O . ILE A 1 241 ? 16.305 23.945 -38.993 1.00 94.19 241 ILE A O 1
ATOM 2055 N N . HIS A 1 242 ? 18.358 24.120 -38.110 1.00 95.62 242 HIS A N 1
ATOM 2056 C CA . HIS A 1 242 ? 18.791 25.190 -39.007 1.00 95.62 242 HIS A CA 1
ATOM 2057 C C . HIS A 1 242 ? 18.809 24.757 -40.477 1.00 95.62 242 HIS A C 1
ATOM 2059 O O . HIS A 1 242 ? 18.327 25.492 -41.339 1.00 95.62 242 HIS A O 1
ATOM 2065 N N . ALA A 1 243 ? 19.279 23.545 -40.783 1.00 95.56 243 ALA A N 1
ATOM 2066 C CA . ALA A 1 243 ? 19.225 23.030 -42.150 1.00 95.56 243 ALA A CA 1
ATOM 2067 C C . ALA A 1 243 ? 17.776 22.862 -42.654 1.00 95.56 243 ALA A C 1
ATOM 2069 O O . ALA A 1 243 ? 17.487 23.193 -43.805 1.00 95.56 243 ALA A O 1
ATOM 2070 N N . LEU A 1 244 ? 16.846 22.421 -41.793 1.00 94.88 244 LEU A N 1
ATOM 2071 C CA . LEU A 1 244 ? 15.411 22.343 -42.105 1.00 94.88 244 LEU A CA 1
ATOM 2072 C C . LEU A 1 244 ? 14.774 23.727 -42.323 1.00 94.88 244 LEU A C 1
ATOM 2074 O O . LEU A 1 244 ? 13.916 23.869 -43.197 1.00 94.88 244 LEU A O 1
ATOM 2078 N N . GLN A 1 245 ? 15.204 24.745 -41.568 1.00 95.00 245 GLN A N 1
ATOM 2079 C CA . GLN A 1 245 ? 14.775 26.137 -41.763 1.00 95.00 245 GLN A CA 1
ATOM 2080 C C . GLN A 1 245 ? 15.227 26.657 -43.130 1.00 95.00 245 GLN A C 1
ATOM 2082 O O . GLN A 1 245 ? 14.423 27.241 -43.851 1.00 95.00 245 GLN A O 1
ATOM 2087 N N . ASN A 1 246 ? 16.469 26.370 -43.530 1.00 95.75 246 ASN A N 1
ATOM 2088 C CA . ASN A 1 246 ? 17.019 26.811 -44.816 1.00 95.75 246 ASN A CA 1
ATOM 2089 C C . ASN A 1 246 ? 16.290 26.208 -46.027 1.00 95.75 246 ASN A C 1
ATOM 2091 O O . ASN A 1 246 ? 16.222 26.839 -47.080 1.00 95.75 246 ASN A O 1
ATOM 2095 N N . ILE A 1 247 ? 15.723 25.005 -45.893 1.00 95.44 247 ILE A N 1
ATOM 2096 C CA . ILE A 1 247 ? 14.888 24.388 -46.938 1.00 95.44 247 ILE A CA 1
ATOM 2097 C C . ILE A 1 247 ? 13.389 24.707 -46.788 1.00 95.44 247 ILE A C 1
ATOM 2099 O O . ILE A 1 247 ? 12.575 24.149 -47.520 1.00 95.44 247 ILE A O 1
ATOM 2103 N N . ASN A 1 248 ? 13.016 25.587 -45.852 1.00 94.00 248 ASN A N 1
ATOM 2104 C CA . ASN A 1 248 ? 11.640 25.992 -45.545 1.00 94.00 248 ASN A CA 1
ATOM 2105 C C . ASN A 1 248 ? 10.692 24.841 -45.137 1.00 94.00 248 ASN A C 1
ATOM 2107 O O . ASN A 1 248 ? 9.479 24.936 -45.328 1.00 94.00 248 ASN A O 1
ATOM 2111 N N . ARG A 1 249 ? 11.206 23.754 -44.541 1.00 93.38 249 ARG A N 1
ATOM 2112 C CA . ARG A 1 249 ? 10.396 22.610 -44.064 1.00 93.38 249 ARG A CA 1
ATOM 2113 C C . ARG A 1 249 ? 10.005 22.759 -42.593 1.00 93.38 249 ARG A C 1
ATOM 2115 O O . ARG A 1 249 ? 10.380 21.965 -41.728 1.00 93.38 249 ARG A O 1
ATOM 2122 N N . PHE A 1 250 ? 9.234 23.809 -42.306 1.00 93.56 250 PHE A N 1
ATOM 2123 C CA . PHE A 1 250 ? 8.738 24.117 -40.956 1.00 93.56 250 PHE A CA 1
ATOM 2124 C C . PHE A 1 250 ? 7.753 23.073 -40.413 1.00 93.56 250 PHE A C 1
ATOM 2126 O O . PHE A 1 250 ? 7.621 22.923 -39.200 1.00 93.56 250 PHE A O 1
ATOM 2133 N N . ASP A 1 251 ? 7.096 22.323 -41.296 1.00 92.25 251 ASP A N 1
ATOM 2134 C CA . ASP A 1 251 ? 6.232 21.191 -40.960 1.00 92.25 251 ASP A CA 1
ATOM 2135 C C . ASP A 1 251 ? 6.990 20.109 -40.174 1.00 92.25 251 ASP A C 1
ATOM 2137 O O . ASP A 1 251 ? 6.521 19.647 -39.133 1.00 92.25 251 ASP A O 1
ATOM 2141 N N . VAL A 1 252 ? 8.202 19.757 -40.615 1.00 92.00 252 VAL A N 1
ATOM 2142 C CA . VAL A 1 252 ? 9.047 18.756 -39.945 1.00 92.00 252 VAL A CA 1
ATOM 2143 C C . VAL A 1 252 ? 9.595 19.297 -38.624 1.00 92.00 252 VAL A C 1
ATOM 2145 O O . VAL A 1 252 ? 9.632 18.567 -37.633 1.00 92.00 252 VAL A O 1
ATOM 2148 N N . ILE A 1 253 ? 9.954 20.583 -38.574 1.00 92.06 253 ILE A N 1
ATOM 2149 C CA . ILE A 1 253 ? 10.428 21.243 -37.345 1.00 92.06 253 ILE A CA 1
ATOM 2150 C C . ILE A 1 253 ? 9.349 21.192 -36.259 1.00 92.06 253 ILE A C 1
ATOM 2152 O O . ILE A 1 253 ? 9.630 20.779 -35.138 1.00 92.06 253 ILE A O 1
ATOM 2156 N N . GLN A 1 254 ? 8.091 21.499 -36.590 1.00 91.31 254 GLN A N 1
ATOM 2157 C CA . GLN A 1 254 ? 6.987 21.420 -35.626 1.00 91.31 254 GLN A CA 1
ATOM 2158 C C . GLN A 1 254 ? 6.788 20.005 -35.059 1.00 91.31 254 GLN A C 1
ATOM 2160 O O . GLN A 1 254 ? 6.405 19.845 -33.894 1.00 91.31 254 GLN A O 1
ATOM 2165 N N . ILE A 1 255 ? 7.045 18.970 -35.865 1.00 90.25 255 ILE A N 1
ATOM 2166 C CA . ILE A 1 255 ? 6.987 17.570 -35.426 1.00 90.25 255 ILE A CA 1
ATOM 2167 C C . ILE A 1 255 ? 8.135 17.271 -34.451 1.00 90.25 255 ILE A C 1
ATOM 2169 O O . ILE A 1 255 ? 7.894 16.664 -33.404 1.00 90.25 255 ILE A O 1
ATOM 2173 N N . ILE A 1 256 ? 9.356 17.724 -34.751 1.00 89.38 256 ILE A N 1
ATOM 2174 C CA . ILE A 1 256 ? 10.520 17.595 -33.857 1.00 89.38 256 ILE A CA 1
ATOM 2175 C C . ILE A 1 256 ? 10.245 18.302 -32.527 1.00 89.38 256 ILE A C 1
ATOM 2177 O O . ILE A 1 256 ? 10.375 17.687 -31.467 1.00 89.38 256 ILE A O 1
ATOM 2181 N N . ASP A 1 257 ? 9.776 19.549 -32.571 1.00 87.94 257 ASP A N 1
ATOM 2182 C CA . ASP A 1 257 ? 9.468 20.341 -31.381 1.00 87.94 257 ASP A CA 1
ATOM 2183 C C . ASP A 1 257 ? 8.433 19.645 -30.495 1.00 87.94 257 ASP A C 1
ATOM 2185 O O . ASP A 1 257 ? 8.587 19.576 -29.275 1.00 87.94 257 ASP A O 1
ATOM 2189 N N . ARG A 1 258 ? 7.381 19.082 -31.102 1.00 87.88 258 ARG A N 1
ATOM 2190 C CA . ARG A 1 258 ? 6.316 18.379 -30.378 1.00 87.88 258 ARG A CA 1
ATOM 2191 C C . ARG A 1 258 ? 6.805 17.100 -29.703 1.00 87.88 258 ARG A C 1
ATOM 2193 O O . ARG A 1 258 ? 6.371 16.820 -28.590 1.00 87.88 258 ARG A O 1
ATOM 2200 N N . HIS A 1 259 ? 7.659 16.324 -30.365 1.00 82.25 259 HIS A N 1
ATOM 2201 C CA . HIS A 1 259 ? 8.043 14.989 -29.896 1.00 82.25 259 HIS A CA 1
ATOM 2202 C C . HIS A 1 259 ? 9.335 14.949 -29.077 1.00 82.25 259 HIS A C 1
ATOM 2204 O O . HIS A 1 259 ? 9.528 13.997 -28.326 1.00 82.25 259 HIS A O 1
ATOM 2210 N N . ILE A 1 260 ? 10.213 15.943 -29.217 1.00 81.06 260 ILE A N 1
ATOM 2211 C CA . ILE A 1 260 ? 11.537 15.947 -28.580 1.00 81.06 260 ILE A CA 1
ATOM 2212 C C . ILE A 1 260 ? 11.677 17.125 -27.609 1.00 81.06 260 ILE A C 1
ATOM 2214 O O . ILE A 1 260 ? 12.102 16.923 -26.473 1.00 81.06 260 ILE A O 1
ATOM 2218 N N . LEU A 1 261 ? 11.273 18.340 -28.000 1.00 72.25 261 LEU A N 1
ATOM 2219 C CA . LEU A 1 261 ? 11.496 19.537 -27.173 1.00 72.25 261 LEU A CA 1
ATOM 2220 C C . LEU A 1 261 ? 10.389 19.794 -26.135 1.00 72.25 261 LEU A C 1
ATOM 2222 O O . LEU A 1 261 ? 10.694 20.150 -24.997 1.00 72.25 261 LEU A O 1
ATOM 2226 N N . LYS A 1 262 ? 9.108 19.599 -26.477 1.00 66.00 262 LYS A N 1
ATOM 2227 C CA . LYS A 1 262 ? 7.977 19.810 -25.546 1.00 66.00 262 LYS A CA 1
ATOM 2228 C C . LYS A 1 262 ? 7.934 18.843 -24.351 1.00 66.00 262 LYS A C 1
ATOM 2230 O O . LYS A 1 262 ? 7.686 19.333 -23.251 1.00 66.00 262 LYS A O 1
ATOM 2235 N N . PRO A 1 263 ? 8.216 17.530 -24.490 1.00 58.84 263 PRO A N 1
ATOM 2236 C CA . PRO A 1 263 ? 8.226 16.613 -23.346 1.00 58.84 263 PRO A CA 1
ATOM 2237 C C . PRO A 1 263 ? 9.227 17.024 -22.258 1.00 58.84 263 PRO A C 1
ATOM 2239 O O . PRO A 1 263 ? 8.964 16.837 -21.077 1.00 58.84 263 PRO A O 1
ATOM 2242 N N . LYS A 1 264 ? 10.348 17.648 -22.640 1.00 56.62 264 LYS A N 1
ATOM 2243 C CA . LYS A 1 264 ? 11.359 18.138 -21.693 1.00 56.62 264 LYS A CA 1
ATOM 2244 C C . LYS A 1 264 ? 10.929 19.383 -20.921 1.00 56.62 264 LYS A C 1
ATOM 2246 O O . LYS A 1 264 ? 11.355 19.556 -19.788 1.00 56.62 264 LYS A O 1
ATOM 2251 N N . ARG A 1 265 ? 10.095 20.245 -21.513 1.00 54.81 265 ARG A N 1
ATOM 2252 C CA . ARG A 1 265 ? 9.578 21.435 -20.815 1.00 54.81 265 ARG A CA 1
ATOM 2253 C C . ARG A 1 265 ? 8.588 21.046 -19.717 1.00 54.81 265 ARG A C 1
ATOM 2255 O O . ARG A 1 265 ? 8.691 21.572 -18.623 1.00 54.81 265 ARG A O 1
ATOM 2262 N N . LEU A 1 266 ? 7.734 20.057 -19.983 1.00 52.94 266 LEU A N 1
ATOM 2263 C CA . LEU A 1 266 ? 6.784 19.538 -18.993 1.00 52.94 266 LEU A CA 1
ATOM 2264 C C . LEU A 1 266 ? 7.487 18.765 -17.864 1.00 52.94 266 LEU A C 1
ATOM 2266 O O . LEU A 1 266 ? 7.163 18.961 -16.702 1.00 52.94 266 LEU A O 1
ATOM 2270 N N . LEU A 1 267 ? 8.512 17.963 -18.176 1.00 51.53 267 LEU A N 1
ATOM 2271 C CA . LEU A 1 267 ? 9.296 17.248 -17.156 1.00 51.53 267 LEU A CA 1
ATOM 2272 C C . LEU A 1 267 ? 10.141 18.174 -16.266 1.00 51.53 267 LEU A C 1
ATOM 2274 O O . LEU A 1 267 ? 10.367 17.859 -15.103 1.00 51.53 267 LEU A O 1
ATOM 2278 N N . ASN A 1 268 ? 10.603 19.312 -16.789 1.00 50.62 268 ASN A N 1
ATOM 2279 C CA . ASN A 1 268 ? 11.322 20.300 -15.983 1.00 50.62 268 ASN A CA 1
ATOM 2280 C C . ASN A 1 268 ? 10.381 21.140 -15.100 1.00 50.62 268 ASN A C 1
ATOM 2282 O O . ASN A 1 268 ? 10.829 21.641 -14.076 1.00 50.62 268 ASN A O 1
ATOM 2286 N N . GLU A 1 269 ? 9.101 21.271 -15.462 1.00 51.00 269 GLU A N 1
ATOM 2287 C CA . GLU A 1 269 ? 8.073 21.899 -14.617 1.00 51.00 269 GLU A CA 1
ATOM 2288 C C . GLU A 1 269 ? 7.523 20.923 -13.556 1.00 51.00 269 GLU A C 1
ATOM 2290 O O . GLU A 1 269 ? 7.229 21.335 -12.439 1.00 51.00 269 GLU A O 1
ATOM 2295 N N . GLU A 1 270 ? 7.457 19.618 -13.846 1.00 47.47 270 GLU A N 1
ATOM 2296 C CA . GLU A 1 270 ? 7.019 18.588 -12.883 1.00 47.47 270 GLU A CA 1
ATOM 2297 C C . GLU A 1 270 ? 8.101 18.181 -11.858 1.00 47.47 270 GLU A C 1
ATOM 2299 O O . GLU A 1 270 ? 7.788 17.534 -10.858 1.00 47.47 270 GLU A O 1
ATOM 2304 N N . HIS A 1 271 ? 9.360 18.588 -12.060 1.00 45.34 271 HIS A N 1
ATOM 2305 C CA . HIS A 1 271 ? 10.469 18.373 -11.120 1.00 45.34 271 HIS A CA 1
ATOM 2306 C C . HIS A 1 271 ? 10.862 19.608 -10.295 1.00 45.34 271 HIS A C 1
ATOM 2308 O O . HIS A 1 271 ? 11.903 19.594 -9.635 1.00 45.34 271 HIS A O 1
ATOM 2314 N N . GLU A 1 272 ? 9.993 20.617 -10.178 1.00 49.38 272 GLU A N 1
ATOM 2315 C CA . GLU A 1 272 ? 9.888 21.295 -8.881 1.00 49.38 272 GLU A CA 1
ATOM 2316 C C . GLU A 1 272 ? 9.170 20.347 -7.912 1.00 49.38 272 GLU A C 1
ATOM 2318 O O . GLU A 1 272 ? 8.013 20.527 -7.537 1.00 49.38 272 GLU A O 1
ATOM 2323 N N . GLU A 1 273 ? 9.874 19.283 -7.517 1.00 51.28 273 GLU A N 1
ATOM 2324 C CA . GLU A 1 273 ? 9.536 18.503 -6.339 1.00 51.28 273 GLU A CA 1
ATOM 2325 C C . GLU A 1 273 ? 9.576 19.498 -5.177 1.00 51.28 273 GLU A C 1
ATOM 2327 O O . GLU A 1 273 ? 10.643 19.870 -4.684 1.00 51.28 273 GLU A O 1
ATOM 2332 N N . ILE A 1 274 ? 8.409 20.046 -4.822 1.00 55.81 274 ILE A N 1
ATOM 2333 C CA . ILE A 1 274 ? 8.254 20.893 -3.646 1.00 55.81 274 ILE A CA 1
ATOM 2334 C C . ILE A 1 274 ? 8.709 20.018 -2.489 1.00 55.81 274 ILE A C 1
ATOM 2336 O O . ILE A 1 274 ? 7.965 19.138 -2.052 1.00 55.81 274 ILE A O 1
ATOM 2340 N N . ASP A 1 275 ? 9.950 20.244 -2.048 1.00 60.78 275 ASP A N 1
ATOM 2341 C CA . ASP A 1 275 ? 10.544 19.593 -0.891 1.00 60.78 275 ASP A CA 1
ATOM 2342 C C . ASP A 1 275 ? 9.457 19.547 0.192 1.00 60.78 275 ASP A C 1
ATOM 2344 O O . ASP A 1 275 ? 8.891 20.602 0.516 1.00 60.78 275 ASP A O 1
ATOM 2348 N N . PRO A 1 276 ? 9.082 18.366 0.716 1.00 69.00 276 PRO A N 1
ATOM 2349 C CA . PRO A 1 276 ? 8.018 18.260 1.710 1.00 69.00 276 PRO A CA 1
ATOM 2350 C C . PRO A 1 276 ? 8.229 19.238 2.876 1.00 69.00 276 PRO A C 1
ATOM 2352 O O . PRO A 1 276 ? 7.255 19.750 3.428 1.00 69.00 276 PRO A O 1
ATOM 2355 N N . ARG A 1 277 ? 9.487 19.612 3.164 1.00 71.12 277 ARG A N 1
ATOM 2356 C CA . ARG A 1 277 ? 9.833 20.663 4.128 1.00 71.12 277 ARG A CA 1
ATOM 2357 C C . ARG A 1 277 ? 9.386 22.064 3.713 1.00 71.12 277 ARG A C 1
ATOM 2359 O O . ARG A 1 277 ? 8.903 22.806 4.561 1.00 71.12 277 ARG A O 1
ATOM 2366 N N . LYS A 1 278 ? 9.502 22.451 2.437 1.00 75.75 278 LYS A N 1
ATOM 2367 C CA . LYS A 1 278 ? 8.988 23.744 1.942 1.00 75.75 278 LYS A CA 1
ATOM 2368 C C . LYS A 1 278 ? 7.473 23.834 2.098 1.00 75.75 278 LYS A C 1
ATOM 2370 O O . LYS A 1 278 ? 6.976 24.867 2.538 1.00 75.75 278 LYS A O 1
ATOM 2375 N N . LYS A 1 279 ? 6.753 22.745 1.813 1.00 81.06 279 LYS A N 1
ATOM 2376 C CA . LYS A 1 279 ? 5.295 22.688 1.987 1.00 81.06 279 LYS A CA 1
ATOM 2377 C C . LYS A 1 279 ? 4.887 22.792 3.461 1.00 81.06 279 LYS A C 1
ATOM 2379 O O . LYS A 1 279 ? 3.957 23.525 3.784 1.00 81.06 279 LYS A O 1
ATOM 2384 N N . GLU A 1 280 ? 5.609 22.120 4.361 1.00 81.31 280 GLU A N 1
ATOM 2385 C CA . GLU A 1 280 ? 5.404 22.258 5.811 1.00 81.31 280 GLU A CA 1
ATOM 2386 C C . GLU A 1 280 ? 5.691 23.682 6.310 1.00 81.31 280 GLU A C 1
ATOM 2388 O O . GLU A 1 280 ? 4.922 24.217 7.110 1.00 81.31 280 GLU A O 1
ATOM 2393 N N . ILE A 1 281 ? 6.756 24.322 5.814 1.00 82.69 281 ILE A N 1
ATOM 2394 C CA . ILE A 1 281 ? 7.104 25.710 6.153 1.00 82.69 281 ILE A CA 1
ATOM 2395 C C . ILE A 1 281 ? 6.025 26.683 5.662 1.00 82.69 281 ILE A C 1
ATOM 2397 O O . ILE A 1 281 ? 5.627 27.577 6.408 1.00 82.69 281 ILE A O 1
ATOM 2401 N N . GLU A 1 282 ? 5.504 26.511 4.445 1.00 85.81 282 GLU A N 1
ATOM 2402 C CA . GLU A 1 282 ? 4.407 27.341 3.936 1.00 85.81 282 GLU A CA 1
ATOM 2403 C C . GLU A 1 282 ? 3.114 27.168 4.741 1.00 85.81 282 GLU A C 1
ATOM 2405 O O . GLU A 1 282 ? 2.453 28.159 5.064 1.00 85.81 282 GLU A O 1
ATOM 2410 N N . ASP A 1 283 ? 2.768 25.937 5.124 1.00 87.44 283 ASP A N 1
ATOM 2411 C CA . ASP A 1 283 ? 1.599 25.672 5.967 1.00 87.44 283 ASP A CA 1
ATOM 2412 C C . ASP A 1 283 ? 1.762 26.258 7.378 1.00 87.44 283 ASP A C 1
ATOM 2414 O O . ASP A 1 283 ? 0.800 26.795 7.942 1.00 87.44 283 ASP A O 1
ATOM 2418 N N . LEU A 1 284 ? 2.971 26.205 7.948 1.00 89.81 284 LEU A N 1
ATOM 2419 C CA . LEU A 1 284 ? 3.290 26.857 9.220 1.00 89.81 284 LEU A CA 1
ATOM 2420 C C . LEU A 1 284 ? 3.194 28.379 9.107 1.00 89.81 284 LEU A C 1
ATOM 2422 O O . LEU A 1 284 ? 2.541 28.998 9.945 1.00 89.81 284 LEU A O 1
ATOM 2426 N N . ASN A 1 285 ? 3.741 28.975 8.049 1.00 89.38 285 ASN A N 1
ATOM 2427 C CA . ASN A 1 285 ? 3.658 30.417 7.814 1.00 89.38 285 ASN A CA 1
ATOM 2428 C C . ASN A 1 285 ? 2.209 30.882 7.611 1.00 89.38 285 ASN A C 1
ATOM 2430 O O . ASN A 1 285 ? 1.807 31.903 8.167 1.00 89.38 285 ASN A O 1
ATOM 2434 N N . ARG A 1 286 ? 1.368 30.107 6.910 1.00 90.38 286 ARG A N 1
ATOM 2435 C CA . ARG A 1 286 ? -0.074 30.400 6.810 1.00 90.38 286 ARG A CA 1
ATOM 2436 C C . ARG A 1 286 ? -0.771 30.343 8.165 1.00 90.38 286 ARG A C 1
ATOM 2438 O O . ARG A 1 286 ? -1.620 31.189 8.447 1.00 90.38 286 ARG A O 1
ATOM 2445 N N . LYS A 1 287 ? -0.447 29.355 9.006 1.00 89.62 287 LYS A N 1
ATOM 2446 C CA . LYS A 1 287 ? -1.003 29.258 10.367 1.00 89.62 287 LYS A CA 1
ATOM 2447 C C . LYS A 1 287 ? -0.546 30.422 11.243 1.00 89.62 287 LYS A C 1
ATOM 2449 O O . LYS A 1 287 ? -1.370 30.978 11.965 1.00 89.62 287 LYS A O 1
ATOM 2454 N N . LEU A 1 288 ? 0.724 30.807 11.139 1.00 86.75 288 LEU A N 1
ATOM 2455 C CA . LEU A 1 288 ? 1.308 31.929 11.866 1.00 86.75 288 LEU A CA 1
ATOM 2456 C C . LEU A 1 288 ? 0.643 33.253 11.466 1.00 86.75 288 LEU A C 1
ATOM 2458 O O . LEU A 1 288 ? 0.204 34.001 12.331 1.00 86.75 288 LEU A O 1
ATOM 2462 N N . ASN A 1 289 ? 0.458 33.496 10.167 1.00 89.12 289 ASN A N 1
ATOM 2463 C CA . ASN A 1 289 ? -0.209 34.703 9.675 1.00 89.12 289 ASN A CA 1
ATOM 2464 C C . ASN A 1 289 ? -1.673 34.778 10.129 1.00 89.12 289 ASN A C 1
ATOM 2466 O O . ASN A 1 289 ? -2.120 35.829 10.575 1.00 89.12 289 ASN A O 1
ATOM 2470 N N . ARG A 1 290 ? -2.405 33.654 10.125 1.00 85.50 290 ARG A N 1
ATOM 2471 C CA . ARG A 1 290 ? -3.769 33.600 10.687 1.00 85.50 290 ARG A CA 1
ATOM 2472 C C . ARG A 1 290 ? -3.800 33.888 12.188 1.00 85.50 290 ARG A C 1
ATOM 2474 O O . ARG A 1 290 ? -4.780 34.444 12.675 1.00 85.50 290 ARG A O 1
ATOM 2481 N N . LEU A 1 291 ? -2.772 33.480 12.933 1.00 80.56 291 LEU A N 1
ATOM 2482 C CA . LEU A 1 291 ? -2.644 33.819 14.351 1.00 80.56 291 LEU A CA 1
ATOM 2483 C C . LEU A 1 291 ? -2.369 35.312 14.536 1.00 80.56 291 LEU A C 1
ATOM 2485 O O . LEU A 1 291 ? -3.036 35.938 15.354 1.00 80.56 291 LEU A O 1
ATOM 2489 N N . PHE A 1 292 ? -1.465 35.895 13.747 1.00 80.38 292 PHE A N 1
ATOM 2490 C CA . PHE A 1 292 ? -1.200 37.334 13.784 1.00 80.38 292 PHE A CA 1
ATOM 2491 C C . PHE A 1 292 ? -2.436 38.165 13.432 1.00 80.38 292 PHE A C 1
ATOM 2493 O O . PHE A 1 292 ? -2.743 39.114 14.150 1.00 80.38 292 PHE A O 1
ATOM 2500 N N . GLU A 1 293 ? -3.209 37.774 12.416 1.00 84.94 293 GLU A N 1
ATOM 2501 C CA . GLU A 1 293 ? -4.480 38.437 12.099 1.00 84.94 293 GLU A CA 1
ATOM 2502 C C . GLU A 1 293 ? -5.496 38.323 13.243 1.00 84.94 293 GLU A C 1
ATOM 2504 O O . GLU A 1 293 ? -6.169 39.299 13.570 1.00 84.94 293 GLU A O 1
ATOM 2509 N N . LYS A 1 294 ? -5.584 37.169 13.916 1.00 80.50 294 LYS A N 1
ATOM 2510 C CA . LYS A 1 294 ? -6.458 36.992 15.092 1.00 80.50 294 LYS A CA 1
ATOM 2511 C C . LYS A 1 294 ? -6.039 37.840 16.296 1.00 80.50 294 LYS A C 1
ATOM 2513 O O . LYS A 1 294 ? -6.899 38.290 17.049 1.00 80.50 294 LYS A O 1
ATOM 2518 N N . ILE A 1 295 ? -4.738 38.065 16.471 1.00 76.06 295 ILE A N 1
ATOM 2519 C CA . ILE A 1 295 ? -4.200 38.957 17.506 1.00 76.06 295 ILE A CA 1
ATOM 2520 C C . ILE A 1 295 ? -4.502 40.418 17.143 1.00 76.06 295 ILE A C 1
ATOM 2522 O O . ILE A 1 295 ? -4.972 41.174 17.987 1.00 76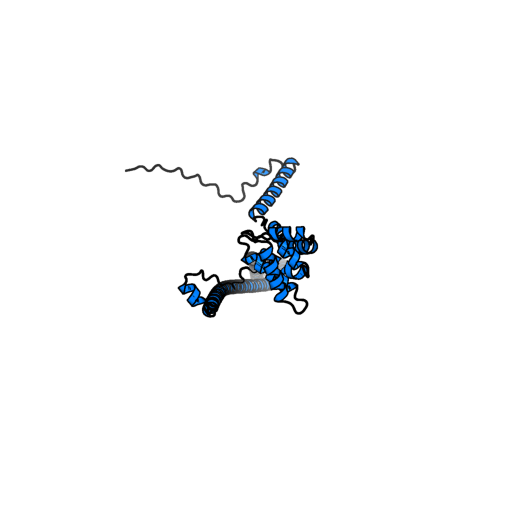.06 295 ILE A O 1
ATOM 2526 N N . HIS A 1 296 ? -4.296 40.818 15.885 1.00 77.12 296 HIS A N 1
ATOM 2527 C CA . HIS A 1 296 ? -4.579 42.184 15.426 1.00 77.12 296 HIS A CA 1
ATOM 2528 C C . HIS A 1 296 ? -6.067 42.537 15.417 1.00 77.12 296 HIS A C 1
ATOM 2530 O O . HIS A 1 296 ? -6.426 43.675 15.696 1.00 77.12 296 HIS A O 1
ATOM 2536 N N . THR A 1 297 ? -6.941 41.568 15.154 1.00 82.62 297 THR A N 1
ATOM 2537 C CA . THR A 1 297 ? -8.400 41.759 15.214 1.00 82.62 297 THR A CA 1
ATOM 2538 C C . THR A 1 297 ? -8.952 41.765 16.643 1.00 82.62 297 THR A C 1
ATOM 2540 O O . THR A 1 297 ? -10.158 41.912 16.824 1.00 82.62 297 THR A O 1
ATOM 2543 N N . GLY A 1 298 ? -8.099 41.622 17.667 1.00 70.12 298 GLY A N 1
ATOM 2544 C CA . GLY A 1 298 ? -8.498 41.676 19.077 1.00 70.12 298 GLY A CA 1
ATOM 2545 C C . GLY A 1 298 ? -9.293 40.458 19.557 1.00 70.12 298 GLY A C 1
ATOM 2546 O O . GLY A 1 298 ? -9.819 40.475 20.665 1.00 70.12 298 GLY A O 1
ATOM 2547 N N . VAL A 1 299 ? -9.371 39.394 18.748 1.00 65.81 299 VAL A N 1
ATOM 2548 C CA . VAL A 1 299 ? -10.070 38.144 19.096 1.00 65.81 299 VAL A CA 1
ATOM 2549 C C . VAL A 1 299 ? -9.287 37.346 20.144 1.00 65.81 299 VAL A C 1
ATOM 2551 O O . VAL A 1 299 ? -9.877 36.602 20.920 1.00 65.81 299 VAL A O 1
ATOM 2554 N N . ILE A 1 300 ? -7.962 37.512 20.188 1.00 57.72 300 ILE A N 1
ATOM 2555 C CA . ILE A 1 300 ? -7.094 36.977 21.240 1.00 57.72 300 ILE A CA 1
ATOM 2556 C C . ILE A 1 300 ? -6.566 38.176 22.026 1.00 57.72 300 ILE A C 1
ATOM 2558 O O . ILE A 1 300 ? -5.731 38.928 21.522 1.00 57.72 300 ILE A O 1
ATOM 2562 N N . THR A 1 301 ? -7.058 38.381 23.248 1.00 52.97 301 THR A N 1
ATOM 2563 C CA . THR A 1 301 ? -6.472 39.389 24.137 1.00 52.97 301 THR A CA 1
ATOM 2564 C C . THR A 1 301 ? -5.124 38.867 24.637 1.00 52.97 301 THR A C 1
ATOM 2566 O O . THR A 1 301 ? -4.965 37.683 24.929 1.00 52.97 301 THR A O 1
ATOM 2569 N N . THR A 1 302 ? -4.114 39.732 24.731 1.00 55.12 302 THR A N 1
ATOM 2570 C CA . THR A 1 302 ? -2.735 39.370 25.126 1.00 55.12 302 THR A CA 1
ATOM 2571 C C . THR A 1 302 ? -2.621 38.760 26.532 1.00 55.12 302 THR A C 1
ATOM 2573 O O . THR A 1 302 ? -1.553 38.278 26.910 1.00 55.12 302 THR A O 1
ATOM 2576 N N . HIS A 1 303 ? -3.713 38.742 27.301 1.00 50.34 303 HIS A N 1
ATOM 2577 C CA . HIS A 1 303 ? -3.803 38.070 28.596 1.00 50.34 303 HIS A CA 1
ATOM 2578 C C . HIS A 1 303 ? -4.035 36.550 28.489 1.00 50.34 303 HIS A C 1
ATOM 2580 O O . HIS A 1 303 ? -3.665 35.830 29.414 1.00 50.34 303 HIS A O 1
ATOM 2586 N N . ASP A 1 304 ? -4.524 36.032 27.356 1.00 46.16 304 ASP A N 1
ATOM 2587 C CA . ASP A 1 304 ? -4.788 34.591 27.179 1.00 46.16 304 ASP A CA 1
ATOM 2588 C C . ASP A 1 304 ? -3.562 33.790 26.701 1.00 46.16 304 ASP A C 1
ATOM 2590 O O . ASP A 1 304 ? -3.540 32.558 26.755 1.00 46.16 304 ASP A O 1
ATOM 2594 N N . THR A 1 305 ? -2.485 34.460 26.282 1.00 47.69 305 THR A N 1
ATOM 2595 C CA . THR A 1 305 ? -1.247 33.800 25.826 1.00 47.69 305 THR A CA 1
ATOM 2596 C C . THR A 1 305 ? -0.386 33.207 26.947 1.00 47.69 305 THR A C 1
ATOM 2598 O O . THR A 1 305 ? 0.537 32.448 26.657 1.00 47.69 305 THR A O 1
ATOM 2601 N N . TYR A 1 306 ? -0.698 33.469 28.221 1.00 45.09 306 TYR A N 1
ATOM 2602 C CA . TYR A 1 306 ? 0.034 32.887 29.358 1.00 45.09 306 TYR A CA 1
ATOM 2603 C C . TYR A 1 306 ? -0.493 31.519 29.825 1.00 45.09 306 TYR A C 1
ATOM 2605 O O . TYR A 1 306 ? 0.124 30.894 30.687 1.00 45.09 306 TYR A O 1
ATOM 2613 N N . VAL A 1 307 ? -1.580 31.000 29.244 1.00 43.50 307 VAL A N 1
ATOM 2614 C CA . VAL A 1 307 ? -2.218 29.760 29.734 1.00 43.50 307 VAL A CA 1
ATOM 2615 C C . VAL A 1 307 ? -1.654 28.478 29.090 1.00 43.50 307 VAL A C 1
ATOM 2617 O O . VAL A 1 307 ? -1.925 27.381 29.565 1.00 43.50 307 VAL A O 1
ATOM 2620 N N . TYR A 1 308 ? -0.776 28.567 28.083 1.00 41.06 308 TYR A N 1
ATOM 2621 C CA . TYR A 1 308 ? -0.206 27.382 27.409 1.00 41.06 308 TYR A CA 1
ATOM 2622 C C . TYR A 1 308 ? 1.213 26.970 27.850 1.00 41.06 308 TYR A C 1
ATOM 2624 O O . TYR A 1 308 ? 1.876 26.209 27.151 1.00 41.06 308 TYR A O 1
ATOM 2632 N N . SER A 1 309 ? 1.672 27.395 29.032 1.00 44.09 309 SER A N 1
ATOM 2633 C CA . SER A 1 309 ? 2.940 26.911 29.620 1.00 44.09 309 SER A CA 1
ATOM 2634 C C . SER A 1 309 ? 2.788 25.637 30.480 1.00 44.09 309 SER A C 1
ATOM 2636 O O . SER A 1 309 ? 3.773 25.065 30.932 1.00 44.09 309 SER A O 1
ATOM 2638 N N . THR A 1 310 ? 1.569 25.138 30.715 1.00 45.84 310 THR A N 1
ATOM 2639 C CA . THR A 1 310 ? 1.336 24.013 31.649 1.00 45.84 310 THR A CA 1
ATOM 2640 C C . THR A 1 310 ? 1.091 22.654 30.990 1.00 45.84 310 THR A C 1
ATOM 2642 O O . THR A 1 310 ? 0.876 21.671 31.696 1.00 45.84 310 THR A O 1
ATOM 2645 N N . ILE A 1 311 ? 1.192 22.538 29.661 1.00 46.25 311 ILE A N 1
ATOM 2646 C CA . ILE A 1 311 ? 1.124 21.238 28.974 1.00 46.25 311 ILE A CA 1
ATOM 2647 C C . ILE A 1 311 ? 2.534 20.809 28.542 1.00 46.25 311 ILE A C 1
ATOM 2649 O O . ILE A 1 311 ? 2.939 20.994 27.400 1.00 46.25 311 ILE A O 1
ATOM 2653 N N . GLY A 1 312 ? 3.268 20.199 29.476 1.00 47.41 312 GLY A N 1
ATOM 2654 C CA . GLY A 1 312 ? 4.195 19.104 29.164 1.00 47.41 312 GLY A CA 1
ATOM 2655 C C . GLY A 1 312 ? 5.508 19.430 28.447 1.00 47.41 312 GLY A C 1
ATOM 2656 O O . GLY A 1 312 ? 5.953 18.617 27.639 1.00 47.41 312 GLY A O 1
ATOM 2657 N N . LEU A 1 313 ? 6.161 20.549 28.758 1.00 43.47 313 LEU A N 1
ATOM 2658 C CA . LEU A 1 313 ? 7.613 20.648 28.586 1.00 43.47 313 LEU A CA 1
ATOM 2659 C C . LEU A 1 313 ? 8.259 20.461 29.956 1.00 43.47 313 LEU A C 1
ATOM 2661 O O . LEU A 1 313 ? 7.983 21.227 30.879 1.00 43.47 313 LEU A O 1
ATOM 2665 N N . ASP A 1 314 ? 9.078 19.416 30.084 1.00 45.59 314 ASP A N 1
ATOM 2666 C CA . ASP A 1 314 ? 9.920 19.194 31.256 1.00 45.59 314 ASP A CA 1
ATOM 2667 C C . ASP A 1 314 ? 10.629 20.505 31.633 1.00 45.59 314 ASP A C 1
ATOM 2669 O O . ASP A 1 314 ? 11.174 21.176 30.745 1.00 45.59 314 ASP A O 1
ATOM 2673 N N . PRO A 1 315 ? 10.650 20.899 32.920 1.00 44.16 315 PRO A N 1
ATOM 2674 C CA . PRO A 1 315 ? 11.458 22.027 33.346 1.00 44.16 315 PRO A CA 1
ATOM 2675 C C . PRO A 1 315 ? 12.899 21.753 32.918 1.00 44.16 315 PRO A C 1
ATOM 2677 O O . PRO A 1 315 ? 13.495 20.751 33.319 1.00 44.16 315 PRO A O 1
ATOM 2680 N N . LEU A 1 316 ? 13.436 22.635 32.069 1.00 42.31 316 LEU A N 1
ATOM 2681 C CA . LEU A 1 316 ? 14.832 22.607 31.651 1.00 42.31 316 LEU A CA 1
ATOM 2682 C C . LEU A 1 316 ? 15.686 22.476 32.910 1.00 42.31 316 LEU A C 1
ATOM 2684 O O . LEU A 1 316 ? 15.746 23.395 33.731 1.00 42.31 316 LEU A O 1
ATOM 2688 N N . GLN A 1 317 ? 16.310 21.309 33.083 1.00 43.22 317 GLN A N 1
ATOM 2689 C CA . GLN A 1 317 ? 17.253 21.114 34.170 1.00 43.22 317 GLN A CA 1
ATOM 2690 C C . GLN A 1 317 ? 18.338 22.188 34.044 1.00 43.22 317 GLN A C 1
ATOM 2692 O O . GLN A 1 317 ? 18.828 22.429 32.934 1.00 43.22 317 GLN A O 1
ATOM 2697 N N . PRO A 1 318 ? 18.730 22.843 35.149 1.00 39.16 318 PRO A N 1
ATOM 2698 C CA . PRO A 1 318 ? 19.817 23.801 35.112 1.00 39.16 318 PRO A CA 1
ATOM 2699 C C . PRO A 1 318 ? 21.053 23.106 34.543 1.00 39.16 318 PRO A C 1
ATOM 2701 O O . PRO A 1 318 ? 21.480 22.062 35.046 1.00 39.16 318 PRO A O 1
ATOM 2704 N N . VAL A 1 319 ? 21.607 23.690 33.478 1.00 43.25 319 VAL A N 1
ATOM 2705 C CA . VAL A 1 319 ? 22.886 23.294 32.888 1.00 43.25 319 VAL A CA 1
ATOM 2706 C C . VAL A 1 319 ? 23.879 23.152 34.034 1.00 43.25 319 VAL A C 1
ATOM 2708 O O . VAL A 1 319 ? 24.194 24.126 34.723 1.00 43.25 319 VAL A O 1
ATOM 2711 N N . ARG A 1 320 ? 24.317 21.913 34.290 1.00 42.09 320 ARG A N 1
ATOM 2712 C CA . ARG A 1 320 ? 25.329 21.616 35.302 1.00 42.09 320 ARG A CA 1
ATOM 2713 C C . ARG A 1 320 ? 26.524 22.520 35.021 1.00 42.09 320 ARG A C 1
ATOM 2715 O O . ARG A 1 320 ? 27.184 22.372 33.997 1.00 42.09 320 ARG A O 1
ATOM 2722 N N . LYS A 1 321 ? 26.791 23.456 35.935 1.00 43.47 321 LYS A N 1
ATOM 2723 C CA . LYS A 1 321 ? 28.040 24.216 35.954 1.00 43.47 321 LYS A CA 1
ATOM 2724 C C . LYS A 1 321 ? 29.181 23.202 35.922 1.00 43.47 321 LYS A C 1
ATOM 2726 O O . LYS A 1 321 ? 29.267 22.348 36.806 1.00 43.47 321 LYS A O 1
ATOM 2731 N N . HIS A 1 322 ? 30.021 23.282 34.894 1.00 43.41 322 HIS A N 1
ATOM 2732 C CA . HIS A 1 322 ? 31.290 22.571 34.853 1.00 43.41 322 HIS A CA 1
ATOM 2733 C C . HIS A 1 322 ? 32.042 22.846 36.160 1.00 43.41 322 HIS A C 1
ATOM 2735 O O . HIS A 1 322 ? 32.389 23.990 36.455 1.00 43.41 322 HIS A O 1
ATOM 2741 N N . ARG A 1 323 ? 32.273 21.798 36.960 1.00 43.78 323 ARG A N 1
ATOM 2742 C CA . ARG A 1 323 ? 33.318 21.834 37.985 1.00 43.78 323 ARG A CA 1
ATOM 2743 C C . ARG A 1 323 ? 34.661 21.922 37.253 1.00 43.78 323 ARG A C 1
ATOM 2745 O O . ARG A 1 323 ? 34.883 21.098 36.364 1.00 43.78 323 ARG A O 1
ATOM 2752 N N . PRO A 1 324 ? 35.545 22.869 37.600 1.00 46.97 324 PRO A N 1
ATOM 2753 C CA . PRO A 1 324 ? 36.913 22.828 37.116 1.00 46.97 324 PRO A CA 1
ATOM 2754 C C . PRO A 1 324 ? 37.601 21.580 37.681 1.00 46.97 324 PRO A C 1
ATOM 2756 O O . PRO A 1 324 ? 37.437 21.245 38.857 1.00 46.97 324 PRO A O 1
ATOM 2759 N N . LEU A 1 325 ? 38.336 20.881 36.816 1.00 54.06 325 LEU A N 1
ATOM 2760 C CA . LEU A 1 325 ? 39.277 19.836 37.204 1.00 54.06 325 LEU A CA 1
ATOM 2761 C C . LEU A 1 325 ? 40.317 20.450 38.146 1.00 54.06 325 LEU A C 1
ATOM 2763 O O . LEU A 1 325 ? 41.109 21.294 37.733 1.00 54.06 325 LEU A O 1
ATOM 2767 N N . VAL A 1 326 ? 40.308 20.022 39.406 1.00 54.25 326 VAL A N 1
ATOM 2768 C CA . VAL A 1 326 ? 41.462 20.177 40.292 1.00 54.25 326 VAL A CA 1
ATOM 2769 C C . VAL A 1 326 ? 42.422 19.056 39.916 1.00 54.25 326 VAL A C 1
ATOM 2771 O O . VAL A 1 326 ? 42.086 17.883 40.071 1.00 54.25 326 VAL A O 1
ATOM 2774 N N . MET A 1 327 ? 43.574 19.423 39.357 1.00 52.47 327 MET A N 1
ATOM 2775 C CA . MET A 1 327 ? 44.701 18.507 39.220 1.00 52.47 327 MET A CA 1
ATOM 2776 C C . MET A 1 327 ? 45.334 18.296 40.595 1.00 52.47 327 MET A C 1
ATOM 2778 O O . MET A 1 327 ? 45.707 19.270 41.251 1.00 52.47 327 MET A O 1
ATOM 2782 N N . HIS A 1 328 ? 45.480 17.034 40.983 1.00 56.38 328 HIS A N 1
ATOM 2783 C CA . HIS A 1 328 ? 46.491 16.580 41.927 1.00 56.38 328 HIS A CA 1
ATOM 2784 C C . HIS A 1 328 ? 47.215 15.385 41.331 1.00 56.38 328 HIS A C 1
ATOM 2786 O O . HIS A 1 328 ? 46.515 14.520 40.753 1.00 56.38 328 HIS A O 1
#

Sequence (328 aa):
MKSIQKKLEELEERLDSKERDYLSKRLTYEVYEDQLKKMLKEVEDQNDSIDNHLSIERFQQEVKQFSKELPKLKTQMDALHGRIEFLKQRKQELITMRAEYKKLKHAVQLALEDKILKENEFNRVTNCRQVIRKIYRCRSTDDLPQKIFYALPVKSKLSGEDDNDDLSKAIRLISKYIGRDWSRLYWQLPFYPLRGKEEVSKDINYIDDKYHRGDVFRDQATDALNKWRRFHTRAKLDDLIHALQNINRFDVIQIIDRHILKPKRLLNEEHEEIDPRKKEIEDLNRKLNRLFEKIHTGVITTHDTYVYSTIGLDPLQPVRKHRPLVMH

pLDDT: mean 81.24, std 16.43, range [39.16, 97.75]

Foldseek 3Di:
DVVLVVVLVVLVVVLVVLVVVLVVLVVVLVVLVVVLVVLVVVCVVCVPDPPCPVVVVVSVVSNVVSVVVNVVSVVVSVVSVVVSVVSVVVSVVSVVVVVVVVVVVVVVVVVVVVVVVVVVVVVVVVVVVVVVVVVVVLVPDPCNVVCVVVVNPPPPPPPCPCVVPLLVVLLLLCLVPVQPCLLLLLQLFQFVVGDDPVVSVVLLVVLCVVCVDDSCSSVSSSVSSVVRVVRHPDDDPVSSVVSCVVVVVVVSVVVSCVPRVVVVVVVVVVPVPVPVVNVVVVVVVVVVVVVVVCVVVVVDPPVVVVPPPPPDDDDPDPDPDDDDDDDD

Radius of gyration: 48.12 Å; chains: 1; bounding box: 98×61×133 Å

Secondary structure (DSSP, 8-state):
-HHHHHHHHHHHHHHHHHHHHHHHHHHHHHHHHHHHHHHHHHHHHTTT-TT-HHHHHHHHHHHHHHHHHHHHHHHHHHHHHHHHHHHHHHHHHHHHHHHHHHHHHHHHHHHHHHHHHHHHHHHHHHHHHHHHHHHHHHHT-TTHHHHHHTT-----TT-GGGTT-HHHHHHHHHHHH-GGGHHHHHHHS--SSPPPHHHHHHHHHHHHHH--SSS-HHHHHHHHHHHHHHH-TT--HHHHHHHHHHTT-HHHHHHHIIIIIHHHHHHHHHT----HHHHHHHHHHHHHHHHHHHHHTTSS-TTGGGGGGSSSPPP-----PPPP----